Protein AF-A0AA44XUB0-F1 (afdb_monomer)

Foldseek 3Di:
DPVVVVLVVVLVVVQVVCVVVDDDVCLVVLVVLLVVLVVVVVVVVVVVVVCVVPDDDDPDPVVVVVVVVVVVVSVSVSVSSVSNSVCVVVVPDDDDDPPPVPCVVVVVVVVVVVVVVVVVVVVVVVVVVVVVVVVVVVCCQVPPPQLQSVCVVVVAHLDPVSLLVCLLLLVLSNLLSCLVVLSHDAQADAPPPPGQGGSLLNCLLVLPPSNLVSLVSLLPRPPHDLVLQQDWTQDTPCCQVVVLQPPVVVLLVLCVVVVADCVPFGSSQKTFGSLLSNLSSVNQVNNQSSVVSPHDQQHLGMWGFGFDQDVNDTDTDTDRRDGNLRVCVVVVHDHVPSD

Mean predicted aligned error: 18.61 Å

Nearest PDB structures (foldseek):
  5z2n-assembly1_A  TM=6.230E-01  e=2.440E-01  Mus musculus
  1nfi-assembly2_E  TM=3.480E-01  e=2.196E-01  Homo sapiens

pLDDT: mean 71.26, std 17.64, range [31.88, 94.12]

Secondary structure (DSSP, 8-state):
--HHHHHHHHHHHHHHHHGGG--TTHHHHHHHHHHHHHHHHHHHHHHHHHHHHH------HHHHHHHHHHHHHHHHHHHHHHHHHHHHHHTTS-----SSTTSHHHHHHHHHHHHHHHHHHHHHHHHHHHHHHHHHHHHHHHS-SSHHHHHHHTT--SSHHHHHHHHHHT-HHHHHHHHHTT-PPPTT---TTT--S-TTHHHHHTT-TTHHHHHHHHHTSTT--GGGGTS-EEPPHHHHHTT-STTHHHHHHHHHHTT---TT--GGGEEE-HHHHHHHHT-HHHHHHHHHTT--TTSEEEEEEEEEEETTEEEEEEEEEEEHHHHHHHTT---TTT-

Organism: Burkholderia vietnamiensis (NCBI:txid60552)

Sequence (339 aa):
MSPINATVFTSTLILDLLAPLFGRATSRLAAVAGAACILLLLITMIRLERRRTEQQPIRSRLEFYARSRKLWLATTCCMGGFALAFATFSHADAPNPSAIGSAVPAIGQLQQSLAALHAKVDVVAQRTSDIQDDTQAIRRAVDPQDDRGRLTRLGYGLDDESKARAIEACDIDATTLYAHLHETMPLAMPVFGKRGGSTLEAPILAKNEHFAEMLKILSDDPKFDEAALSTAFPLTFTQAQTRSIPAMDGLLAKARRRGLQTVGLLPSMVKASPLIVAIWSGNADAATALLNAGANADAPAIEVIVPVMDHGNPALKNVSISTAREEARRMKWTVPGLE

Structure (mmCIF, N/CA/C/O backbone):
data_AF-A0AA44XUB0-F1
#
_entry.id   AF-A0AA44XUB0-F1
#
loop_
_atom_site.group_PDB
_atom_site.id
_atom_site.type_symbol
_atom_site.label_atom_id
_atom_site.label_alt_id
_atom_site.label_comp_id
_atom_site.label_asym_id
_atom_site.label_entity_id
_atom_site.label_seq_id
_atom_site.pdbx_PDB_ins_code
_atom_site.Cartn_x
_atom_site.Cartn_y
_atom_site.Cartn_z
_atom_site.occupancy
_atom_site.B_iso_or_equiv
_atom_site.auth_seq_id
_atom_site.auth_comp_id
_atom_site.auth_asym_id
_atom_site.auth_atom_id
_atom_site.pdbx_PDB_model_num
ATOM 1 N N . MET A 1 1 ? -35.061 8.198 63.071 1.00 40.66 1 MET A N 1
ATOM 2 C CA . MET A 1 1 ? -35.953 7.356 63.897 1.00 40.66 1 MET A CA 1
ATOM 3 C C . MET A 1 1 ? -35.770 5.911 63.467 1.00 40.66 1 MET A C 1
ATOM 5 O O . MET A 1 1 ? -35.858 5.645 62.276 1.00 40.66 1 MET A O 1
ATOM 9 N N . SER A 1 2 ? -35.417 5.013 64.392 1.00 31.88 2 SER A N 1
ATOM 10 C CA . SER A 1 2 ? -35.205 3.590 64.084 1.00 31.88 2 SER A CA 1
ATOM 11 C C . SER A 1 2 ? -36.474 2.990 63.452 1.00 31.88 2 SER A C 1
ATOM 13 O O . SER A 1 2 ? -37.558 3.222 63.994 1.00 31.88 2 SER A O 1
ATOM 15 N N . PRO A 1 3 ? -36.379 2.220 62.348 1.00 36.25 3 PRO A N 1
ATOM 16 C CA . PRO A 1 3 ? -37.533 1.581 61.705 1.00 36.25 3 PRO A CA 1
ATOM 17 C C . PRO A 1 3 ? -38.320 0.674 62.663 1.00 36.25 3 PRO A C 1
ATOM 19 O O . PRO A 1 3 ? -39.515 0.478 62.473 1.00 36.25 3 PRO A O 1
ATOM 22 N N . ILE A 1 4 ? -37.672 0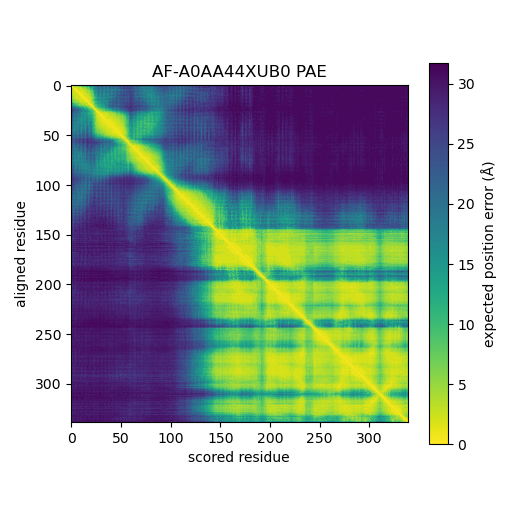.204 63.733 1.00 36.78 4 ILE A N 1
ATOM 23 C CA . ILE A 1 4 ? -38.279 -0.599 64.799 1.00 36.78 4 ILE A CA 1
ATOM 24 C C . ILE A 1 4 ? -39.304 0.228 65.591 1.00 36.78 4 ILE A C 1
ATOM 26 O O . ILE A 1 4 ? -40.415 -0.238 65.843 1.00 36.78 4 ILE A O 1
ATOM 30 N N . ASN A 1 5 ? -38.994 1.490 65.902 1.00 37.41 5 ASN A N 1
ATOM 31 C CA . ASN A 1 5 ? -39.909 2.352 66.658 1.00 37.41 5 ASN A CA 1
ATOM 32 C C . ASN A 1 5 ? -41.134 2.744 65.826 1.00 37.41 5 ASN A C 1
ATOM 34 O O . ASN A 1 5 ? -42.230 2.823 66.367 1.00 37.41 5 ASN A O 1
ATOM 38 N N . ALA A 1 6 ? -40.977 2.920 64.509 1.00 41.53 6 ALA A N 1
ATOM 39 C CA . ALA A 1 6 ? -42.105 3.197 63.620 1.00 41.53 6 ALA A CA 1
ATOM 40 C C . ALA A 1 6 ? -43.069 1.997 63.528 1.00 41.53 6 ALA A C 1
ATOM 42 O O . ALA A 1 6 ? -44.286 2.180 63.516 1.00 41.53 6 ALA A O 1
ATOM 43 N N . THR A 1 7 ? -42.540 0.768 63.515 1.00 41.56 7 THR A N 1
ATOM 44 C CA . THR A 1 7 ? -43.346 -0.465 63.434 1.00 41.56 7 THR A CA 1
ATOM 45 C C . THR A 1 7 ? -44.079 -0.795 64.728 1.00 41.56 7 THR A C 1
ATOM 47 O O . THR A 1 7 ? -45.219 -1.249 64.687 1.00 41.56 7 THR A O 1
ATOM 50 N N . VAL A 1 8 ? -43.467 -0.519 65.882 1.00 42.41 8 VAL A N 1
ATOM 51 C CA . VAL A 1 8 ? -44.130 -0.692 67.182 1.00 42.41 8 VAL A CA 1
ATOM 52 C C . VAL A 1 8 ? -45.284 0.306 67.322 1.00 42.41 8 VAL A C 1
ATOM 54 O O . VAL A 1 8 ? -46.382 -0.092 67.694 1.00 42.41 8 VAL A O 1
ATOM 57 N N . PHE A 1 9 ? -45.080 1.562 66.911 1.00 43.06 9 PHE A N 1
ATOM 58 C CA . PHE A 1 9 ? -46.083 2.622 67.057 1.00 43.06 9 PHE A CA 1
ATOM 59 C C . PHE A 1 9 ? -47.285 2.472 66.106 1.00 43.06 9 PHE A C 1
ATOM 61 O O . PHE A 1 9 ? -48.422 2.768 66.468 1.00 43.06 9 PHE A O 1
ATOM 68 N N . THR A 1 10 ? -47.044 1.983 64.884 1.00 44.34 10 THR A N 1
ATOM 69 C CA . THR A 1 10 ? -48.109 1.671 63.910 1.00 44.34 10 THR A CA 1
ATOM 70 C C . THR A 1 10 ? -48.922 0.449 64.320 1.00 44.34 10 THR A C 1
ATOM 72 O O . THR A 1 10 ? -50.133 0.427 64.114 1.00 44.34 10 THR A O 1
ATOM 75 N N . SER A 1 11 ? -48.283 -0.532 64.961 1.00 42.59 11 SER A N 1
ATOM 76 C CA . SER A 1 11 ? -48.968 -1.716 65.488 1.00 42.59 11 SER A CA 1
ATOM 77 C C . SER A 1 11 ? -49.907 -1.361 66.644 1.00 42.59 11 SER A C 1
ATOM 79 O O . SER A 1 11 ? -51.030 -1.854 66.680 1.00 42.59 11 SER A O 1
ATOM 81 N N . THR A 1 12 ? -49.501 -0.455 67.540 1.00 46.28 12 THR A N 1
ATOM 82 C CA . THR A 1 12 ? -50.363 0.040 68.629 1.00 46.28 12 THR A CA 1
ATOM 83 C C . THR A 1 12 ? -51.526 0.902 68.126 1.00 46.28 12 THR A C 1
ATOM 85 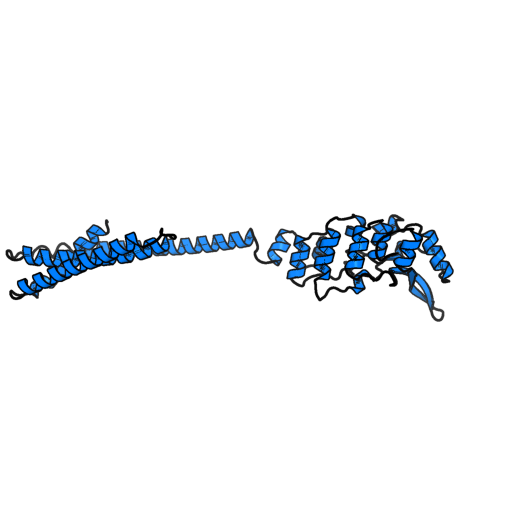O O . THR A 1 12 ? -52.632 0.787 68.639 1.00 46.28 12 THR A O 1
ATOM 88 N N . LEU A 1 13 ? -51.329 1.691 67.064 1.00 45.38 13 LEU A N 1
ATOM 89 C CA . LEU A 1 13 ? -52.382 2.530 66.466 1.00 45.38 13 LEU A CA 1
ATOM 90 C C . LEU A 1 13 ? -53.509 1.723 65.805 1.00 45.38 13 LEU A C 1
ATOM 92 O O . LEU A 1 13 ? -54.677 2.090 65.902 1.00 45.38 13 LEU A O 1
ATOM 96 N N . ILE A 1 14 ? -53.167 0.620 65.134 1.00 44.81 14 ILE A N 1
ATOM 97 C CA . ILE A 1 14 ? -54.152 -0.277 64.503 1.00 44.81 14 ILE A CA 1
ATOM 98 C C . ILE A 1 14 ? -54.979 -1.009 65.570 1.00 44.81 14 ILE A C 1
ATOM 100 O O . ILE A 1 14 ? -56.157 -1.296 65.364 1.00 44.81 14 ILE A O 1
ATOM 104 N N . LEU A 1 15 ? -54.366 -1.272 66.722 1.00 46.69 15 LEU A N 1
ATOM 105 C CA . LEU A 1 15 ? -54.985 -1.932 67.864 1.00 46.69 15 LEU A CA 1
ATOM 106 C C . LEU A 1 15 ? -56.019 -1.069 68.582 1.00 46.69 15 LEU A C 1
ATOM 108 O O . LEU A 1 15 ? -57.126 -1.544 68.831 1.00 46.69 15 LEU A O 1
ATOM 112 N N . ASP A 1 16 ? -55.700 0.201 68.826 1.00 45.06 16 ASP A N 1
ATOM 113 C CA . ASP A 1 16 ? -56.630 1.138 69.465 1.00 45.06 16 ASP A CA 1
ATOM 114 C C . ASP A 1 16 ? -57.835 1.468 68.570 1.00 45.06 16 ASP A C 1
ATOM 116 O O . ASP A 1 16 ? -58.940 1.688 69.067 1.00 45.06 16 ASP A O 1
ATOM 120 N N . LEU A 1 17 ? -57.664 1.438 67.242 1.00 44.41 17 LEU A N 1
ATOM 121 C CA . LEU A 1 17 ? -58.750 1.702 66.291 1.00 44.41 17 LEU A CA 1
ATOM 122 C C . LEU A 1 17 ? -59.771 0.551 66.205 1.00 44.41 17 LEU A C 1
ATOM 124 O O . LEU A 1 17 ? -60.928 0.770 65.848 1.00 44.41 17 LEU A O 1
ATOM 128 N N . LEU A 1 18 ? -59.345 -0.679 66.510 1.00 43.38 18 LEU A N 1
ATOM 129 C CA . LEU A 1 18 ? -60.165 -1.890 66.392 1.00 43.38 18 LEU A CA 1
ATOM 130 C C . LEU A 1 18 ? -60.794 -2.332 67.723 1.00 43.38 18 LEU A C 1
ATOM 132 O O . LEU A 1 18 ? -61.718 -3.146 67.713 1.00 43.38 18 LEU A O 1
ATOM 136 N N . ALA A 1 19 ? -60.362 -1.767 68.854 1.00 47.41 19 ALA A N 1
ATOM 137 C CA . ALA A 1 19 ? -60.826 -2.119 70.196 1.00 47.41 19 ALA A CA 1
ATOM 138 C C . ALA A 1 19 ? -62.361 -2.064 70.426 1.00 47.41 19 ALA A C 1
ATOM 140 O O . ALA A 1 19 ? -62.872 -2.954 71.111 1.00 47.41 19 ALA A O 1
ATOM 141 N N . PRO A 1 20 ? -63.148 -1.121 69.857 1.00 44.91 20 PRO A N 1
ATOM 142 C CA . PRO A 1 20 ? -64.588 -1.067 70.125 1.00 44.91 20 PRO A CA 1
ATOM 143 C C . PRO A 1 20 ? -65.434 -2.080 69.329 1.00 44.91 20 PRO A C 1
ATOM 145 O O . PRO A 1 20 ? -66.617 -2.238 69.623 1.00 44.91 20 PRO A O 1
ATOM 148 N N . LEU A 1 21 ? -64.865 -2.784 68.341 1.00 46.19 21 LEU A N 1
ATOM 149 C CA . LEU A 1 21 ? -65.610 -3.706 67.465 1.00 46.19 21 LEU A CA 1
ATOM 150 C C . LEU A 1 21 ? -65.712 -5.147 67.999 1.00 46.19 21 LEU A C 1
ATOM 152 O O . LEU A 1 21 ? -66.463 -5.950 67.446 1.00 46.19 21 LEU A O 1
ATOM 156 N N . PHE A 1 22 ? -64.998 -5.500 69.072 1.00 48.84 22 PHE A N 1
ATOM 157 C CA . PHE A 1 22 ? -64.785 -6.901 69.451 1.00 48.84 22 PHE A CA 1
ATOM 158 C C . PHE A 1 22 ? -65.277 -7.231 70.869 1.00 48.84 22 PHE A C 1
ATOM 160 O O . PHE A 1 22 ? -64.520 -7.249 71.835 1.00 48.84 22 PHE A O 1
ATOM 167 N N . GLY A 1 23 ? -66.572 -7.546 70.984 1.00 45.81 23 GLY A N 1
ATOM 168 C CA . GLY A 1 23 ? -67.195 -8.070 72.207 1.00 45.81 23 GLY A CA 1
ATOM 169 C C . GLY A 1 23 ? -66.787 -9.512 72.572 1.00 45.81 23 GLY A C 1
ATOM 170 O O . GLY A 1 23 ? -66.224 -10.246 71.764 1.00 45.81 23 GLY A O 1
ATOM 171 N N . ARG A 1 24 ? -67.139 -9.920 73.806 1.00 48.34 24 ARG A N 1
ATOM 172 C CA . ARG A 1 24 ? -66.674 -11.079 74.621 1.00 48.34 24 ARG A CA 1
ATOM 173 C C . ARG A 1 24 ? -66.590 -12.489 73.987 1.00 48.34 24 ARG A C 1
ATOM 175 O O . ARG A 1 24 ? -66.117 -13.402 74.657 1.00 48.34 24 ARG A O 1
ATOM 182 N N . ALA A 1 25 ? -66.987 -12.710 72.735 1.00 47.38 25 ALA A N 1
ATOM 183 C CA . ALA A 1 25 ? -66.833 -14.006 72.052 1.00 47.38 25 ALA A CA 1
ATOM 184 C C . ALA A 1 25 ? -65.430 -14.222 71.431 1.00 47.38 25 ALA A C 1
ATOM 186 O O . ALA A 1 25 ? -65.134 -15.285 70.885 1.00 47.38 25 ALA A O 1
ATOM 187 N N . THR A 1 26 ? -64.549 -13.224 71.515 1.00 47.47 26 THR A N 1
ATOM 188 C CA . THR A 1 26 ? -63.307 -13.117 70.733 1.00 47.47 26 THR A CA 1
ATOM 189 C C . THR A 1 26 ? -62.064 -13.722 71.380 1.00 47.47 26 THR A C 1
ATOM 191 O O . THR A 1 26 ? -61.104 -13.990 70.664 1.00 47.47 26 THR A O 1
ATOM 194 N N . SER A 1 27 ? -62.061 -14.031 72.681 1.00 48.31 27 SER A N 1
ATOM 195 C CA . SER A 1 27 ? -60.857 -14.547 73.363 1.00 48.31 27 SER A CA 1
ATOM 196 C C . SER A 1 27 ? -60.390 -15.902 72.820 1.00 48.31 27 SER A C 1
ATOM 198 O O . SER A 1 27 ? -59.193 -16.151 72.690 1.00 48.31 27 SER A O 1
ATOM 200 N N . ARG A 1 28 ? -61.329 -16.768 72.416 1.00 46.47 28 ARG A N 1
ATOM 201 C CA . ARG A 1 28 ? -61.014 -18.085 71.840 1.00 46.47 28 ARG A CA 1
ATOM 202 C C . ARG A 1 28 ? -60.560 -17.993 70.382 1.00 46.47 28 ARG A C 1
ATOM 204 O O . ARG A 1 28 ? -59.640 -18.704 69.995 1.00 46.47 28 ARG A O 1
ATOM 211 N N . LEU A 1 29 ? -61.147 -17.095 69.587 1.00 49.19 29 LEU A N 1
ATOM 212 C CA . LEU A 1 29 ? -60.742 -16.877 68.192 1.00 49.19 29 LEU A CA 1
ATOM 213 C C . LEU A 1 29 ? -59.395 -16.147 68.090 1.00 49.19 29 LEU A C 1
ATOM 215 O O . LEU A 1 29 ? -58.574 -16.511 67.252 1.00 49.19 29 LEU A O 1
ATOM 219 N N . ALA A 1 30 ? -59.128 -15.187 68.980 1.00 52.72 30 ALA A N 1
ATOM 220 C CA . ALA A 1 30 ? -57.846 -14.490 69.063 1.00 52.72 30 ALA A CA 1
ATOM 221 C C . ALA A 1 30 ? -56.705 -15.433 69.483 1.00 52.72 30 ALA A C 1
ATOM 223 O O . ALA A 1 30 ? -55.622 -15.373 68.906 1.00 52.72 30 ALA A O 1
ATOM 224 N N . ALA A 1 31 ? -56.956 -16.364 70.412 1.00 49.97 31 ALA A N 1
ATOM 225 C CA . ALA A 1 31 ? -55.976 -17.382 70.796 1.00 49.97 31 ALA A CA 1
ATOM 226 C C . ALA A 1 31 ? -55.648 -18.346 69.640 1.00 49.97 31 ALA A C 1
ATOM 228 O O . ALA A 1 31 ? -54.481 -18.667 6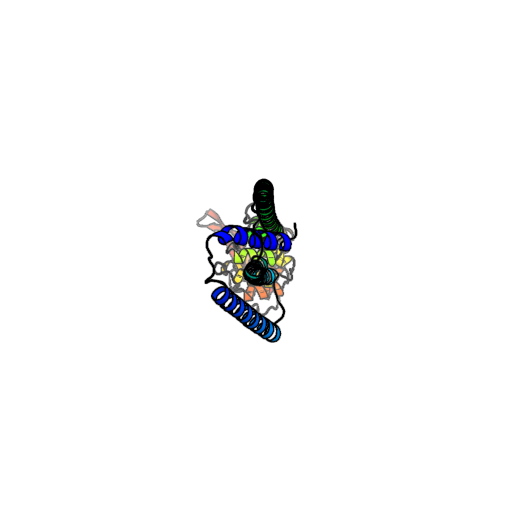9.414 1.00 49.97 31 ALA A O 1
ATOM 229 N N . VAL A 1 32 ? -56.656 -18.762 68.865 1.00 54.03 32 VAL A N 1
ATOM 230 C CA . VAL A 1 32 ? -56.464 -19.620 67.682 1.00 54.03 32 VAL A CA 1
ATOM 231 C C . VAL A 1 32 ? -55.728 -18.872 66.562 1.00 54.03 32 VAL A C 1
ATOM 233 O O . VAL A 1 32 ? -54.819 -19.432 65.950 1.00 54.03 32 VAL A O 1
ATOM 236 N N . ALA A 1 33 ? -56.047 -17.594 66.332 1.00 54.41 33 ALA A N 1
ATOM 237 C CA . ALA A 1 33 ? -55.341 -16.752 65.365 1.00 54.41 33 ALA A CA 1
ATOM 238 C C . ALA A 1 33 ? -53.881 -16.484 65.781 1.00 54.41 33 ALA A C 1
ATOM 240 O O . ALA A 1 33 ? -52.975 -16.570 64.952 1.00 54.41 33 ALA A O 1
ATOM 241 N N . GLY A 1 34 ? -53.633 -16.245 67.073 1.00 52.09 34 GLY A N 1
ATOM 242 C CA . GLY A 1 34 ? -52.289 -16.105 67.636 1.00 52.09 34 GLY A CA 1
ATOM 243 C C . GLY A 1 34 ? -51.461 -17.384 67.487 1.00 52.09 34 GLY A C 1
ATOM 244 O O . GLY A 1 34 ? -50.322 -17.329 67.021 1.00 52.09 34 GLY A O 1
ATOM 245 N N . ALA A 1 35 ? -52.048 -18.548 67.779 1.00 54.41 35 ALA A N 1
ATOM 246 C CA . ALA A 1 35 ? -51.401 -19.844 67.579 1.00 54.41 35 ALA A CA 1
ATOM 247 C C . ALA A 1 35 ? -51.079 -20.113 66.096 1.00 54.41 35 ALA A C 1
ATOM 249 O O . ALA A 1 35 ? -49.986 -20.585 65.780 1.00 54.41 35 ALA A O 1
ATOM 250 N N . ALA A 1 36 ? -51.978 -19.750 65.174 1.00 57.31 36 ALA A N 1
ATOM 251 C CA . ALA A 1 36 ? -51.738 -19.859 63.735 1.00 57.31 36 ALA A CA 1
ATOM 252 C C . ALA A 1 36 ? -50.604 -18.931 63.256 1.00 57.31 36 ALA A C 1
ATOM 254 O O . ALA A 1 36 ? -49.772 -19.343 62.445 1.00 57.31 36 ALA A O 1
ATOM 255 N N . CYS A 1 37 ? -50.513 -17.710 63.794 1.00 57.56 37 CYS A N 1
ATOM 256 C CA . CYS A 1 37 ? -49.406 -16.787 63.525 1.00 57.56 37 CYS A CA 1
ATOM 257 C C . CYS A 1 37 ? -48.058 -17.321 64.034 1.00 57.56 37 CYS A C 1
ATOM 259 O O . CYS A 1 37 ? -47.061 -17.226 63.319 1.00 57.56 37 CYS A O 1
ATOM 261 N N . ILE A 1 38 ? -48.021 -17.930 65.225 1.00 56.56 38 ILE A N 1
ATOM 262 C CA . ILE A 1 38 ? -46.811 -18.570 65.770 1.00 56.56 38 ILE A CA 1
ATOM 263 C C . ILE A 1 38 ? -46.391 -19.762 64.899 1.00 56.56 38 ILE A C 1
ATOM 265 O O . ILE A 1 38 ? -45.210 -19.919 64.587 1.00 56.56 38 ILE A O 1
ATOM 269 N N . LEU A 1 39 ? -47.350 -20.570 64.440 1.00 63.38 39 LEU A N 1
ATOM 270 C CA . LEU A 1 39 ? -47.080 -21.693 63.545 1.00 63.38 39 LEU A CA 1
ATOM 271 C C . LEU A 1 39 ? -46.517 -21.218 62.193 1.00 63.38 39 LEU A C 1
ATOM 273 O O . LEU A 1 39 ? -45.552 -21.788 61.686 1.00 63.38 39 LEU A O 1
ATOM 277 N N . LEU A 1 40 ? -47.068 -20.139 61.629 1.00 64.88 40 LEU A N 1
ATOM 278 C CA . LEU A 1 40 ? -46.562 -19.515 60.402 1.00 64.88 40 LEU A CA 1
ATOM 279 C C . LEU A 1 40 ? -45.155 -18.930 60.587 1.00 64.88 40 LEU A C 1
ATOM 281 O O . LEU A 1 40 ? -44.314 -19.072 59.695 1.00 64.88 40 LEU A O 1
ATOM 285 N N . LEU A 1 41 ? -44.865 -18.329 61.743 1.00 61.72 41 LEU A N 1
ATOM 286 C CA . LEU A 1 41 ? -43.528 -17.851 62.105 1.00 61.72 41 LEU A CA 1
ATOM 287 C C . LEU A 1 41 ? -42.516 -18.997 62.176 1.00 61.72 41 LEU A C 1
ATOM 289 O O . LEU A 1 41 ? -41.444 -18.909 61.582 1.00 61.72 41 LEU A O 1
ATOM 293 N N . LEU A 1 42 ? -42.875 -20.104 62.825 1.00 61.44 42 LEU A N 1
ATOM 294 C CA . LEU A 1 42 ? -42.015 -21.284 62.911 1.00 61.44 42 LEU A CA 1
ATOM 295 C C . LEU A 1 42 ? -41.776 -21.902 61.527 1.00 61.44 42 LEU A C 1
ATOM 297 O O . LEU A 1 42 ? -40.636 -22.177 61.164 1.00 61.44 42 LEU A O 1
ATOM 301 N N . ILE A 1 43 ? -42.818 -22.045 60.701 1.00 70.81 43 ILE A N 1
ATOM 302 C CA . ILE A 1 43 ? -42.694 -22.589 59.338 1.00 70.81 43 ILE A CA 1
ATOM 303 C C . ILE A 1 43 ? -41.834 -21.683 58.448 1.00 70.81 43 ILE A C 1
ATOM 305 O O . ILE A 1 43 ? -41.016 -22.176 57.665 1.00 70.81 43 ILE A O 1
ATOM 309 N N . THR A 1 44 ? -42.009 -20.363 58.536 1.00 64.19 44 THR A N 1
ATOM 310 C CA . THR A 1 44 ? -41.217 -19.409 57.746 1.00 64.19 44 THR A CA 1
ATOM 311 C C . THR A 1 44 ? -39.766 -19.380 58.205 1.00 64.19 44 THR A C 1
ATOM 313 O O . THR A 1 44 ? -38.888 -19.418 57.347 1.00 64.19 44 THR A O 1
ATOM 316 N N . MET A 1 45 ? -39.504 -19.421 59.514 1.00 59.28 45 MET A N 1
ATOM 317 C CA . MET A 1 45 ? -38.155 -19.488 60.078 1.00 59.28 45 MET A CA 1
ATOM 318 C C . MET A 1 45 ? -37.437 -20.788 59.687 1.00 59.28 45 MET A C 1
ATOM 320 O O . MET A 1 45 ? -36.325 -20.719 59.169 1.00 59.28 45 MET A O 1
ATOM 324 N N . ILE A 1 46 ? -38.098 -21.949 59.789 1.00 63.09 46 ILE A N 1
ATOM 325 C CA . ILE A 1 46 ? -37.549 -23.251 59.364 1.00 63.09 46 ILE A CA 1
ATOM 326 C C . ILE A 1 46 ? -37.245 -23.256 57.857 1.00 63.09 46 ILE A C 1
ATOM 328 O O . ILE A 1 46 ? -36.187 -23.716 57.429 1.00 63.09 46 ILE A O 1
ATOM 332 N N . ARG A 1 47 ? -38.135 -22.704 57.016 1.00 63.16 47 ARG A N 1
ATOM 333 C CA . ARG A 1 47 ? -37.884 -22.579 55.565 1.00 63.16 47 ARG A CA 1
ATOM 334 C C . ARG A 1 47 ? -36.727 -21.632 55.252 1.00 63.16 47 ARG A C 1
ATOM 336 O O . ARG A 1 47 ? -36.012 -21.850 54.273 1.00 63.16 47 ARG A O 1
ATOM 343 N N . LEU A 1 48 ? -36.559 -20.578 56.045 1.00 58.19 48 LEU A N 1
ATOM 344 C CA . LEU A 1 48 ? -35.484 -19.606 55.879 1.00 58.19 48 LEU A CA 1
ATOM 345 C C . LEU A 1 48 ? -34.132 -20.200 56.285 1.00 58.19 48 LEU A C 1
ATOM 347 O O . LEU A 1 48 ? -33.139 -19.969 55.599 1.00 58.19 48 LEU A O 1
ATOM 351 N N . GLU A 1 49 ? -34.114 -20.997 57.352 1.00 54.47 49 GLU A N 1
ATOM 352 C CA . GLU A 1 49 ? -32.928 -21.675 57.868 1.00 54.47 49 GLU A CA 1
ATOM 353 C C . GLU A 1 49 ? -32.462 -22.798 56.933 1.00 54.47 49 GLU A C 1
ATOM 355 O O . GLU A 1 49 ? -31.279 -22.862 56.598 1.00 54.47 49 GLU A O 1
ATOM 360 N N . ARG A 1 50 ? -33.401 -23.578 56.378 1.00 57.69 50 ARG A N 1
ATOM 361 C CA . ARG A 1 50 ? -33.127 -24.602 55.352 1.00 57.69 50 ARG A CA 1
ATOM 362 C C . ARG A 1 50 ? -32.564 -23.995 54.059 1.00 57.69 50 ARG A C 1
ATOM 364 O O . ARG A 1 50 ? -31.608 -24.500 53.485 1.00 57.69 50 ARG A O 1
ATOM 371 N N . ARG A 1 51 ? -33.069 -22.822 53.650 1.00 55.28 51 ARG A N 1
ATOM 372 C CA . ARG A 1 51 ? -32.504 -22.045 52.524 1.00 55.28 51 ARG A CA 1
ATOM 373 C C . ARG A 1 51 ? -31.149 -21.403 52.830 1.00 55.28 51 ARG A C 1
ATOM 375 O O . ARG A 1 51 ? -30.456 -21.009 51.895 1.00 55.28 51 ARG A O 1
ATOM 382 N N . ARG A 1 52 ? -30.791 -21.235 54.106 1.00 52.00 52 ARG A N 1
ATOM 383 C CA . ARG A 1 52 ? -29.488 -20.708 54.539 1.00 52.00 52 ARG A CA 1
ATOM 384 C C . ARG A 1 52 ? -28.408 -21.790 54.483 1.00 52.00 52 ARG A C 1
ATOM 386 O O . ARG A 1 52 ? -27.261 -21.462 54.219 1.00 52.00 52 ARG A O 1
ATOM 393 N N . THR A 1 53 ? -28.787 -23.051 54.693 1.00 51.94 53 THR A N 1
ATOM 394 C CA . THR A 1 53 ? -27.902 -24.221 54.578 1.00 51.94 53 THR A CA 1
ATOM 395 C C . THR A 1 53 ? -27.693 -24.673 53.128 1.00 51.94 53 THR A C 1
ATOM 397 O O . THR A 1 53 ? -26.646 -25.230 52.823 1.00 51.94 53 THR A O 1
ATOM 400 N N . GLU A 1 54 ? -28.636 -24.389 52.221 1.00 53.72 54 GLU A N 1
ATOM 401 C CA . GLU A 1 54 ? -28.596 -24.874 50.829 1.00 53.72 54 GLU A CA 1
ATOM 402 C C . GLU A 1 54 ? -28.069 -23.873 49.772 1.00 53.72 54 GLU A C 1
ATOM 404 O O . GLU A 1 54 ? -27.910 -24.271 48.619 1.00 53.72 54 GLU A O 1
ATOM 409 N N . GLN A 1 55 ? -27.799 -22.590 50.074 1.00 49.56 55 GLN A N 1
ATOM 410 C CA . GLN A 1 55 ? -27.502 -21.596 49.018 1.00 49.56 55 GLN A CA 1
ATOM 411 C C . GLN A 1 55 ? -26.203 -20.786 49.181 1.00 49.56 55 GLN A C 1
ATOM 413 O O . GLN A 1 55 ? -25.912 -20.209 50.225 1.00 49.56 55 GLN A O 1
ATOM 418 N N . GLN A 1 56 ? -25.488 -20.741 48.050 1.00 55.47 56 GLN A N 1
ATOM 419 C CA . GLN A 1 56 ? -24.202 -20.120 47.712 1.00 55.47 56 GLN A CA 1
ATOM 420 C C . GLN A 1 56 ? -24.018 -18.646 48.143 1.00 55.47 56 GLN A C 1
ATOM 422 O O . GLN A 1 56 ? -25.001 -17.928 48.350 1.00 55.47 56 GLN A O 1
ATOM 427 N N . PRO A 1 57 ? -22.757 -18.163 48.234 1.00 51.78 57 PRO A N 1
ATOM 428 C CA . PRO A 1 57 ? -22.435 -16.786 48.611 1.00 51.78 57 PRO A CA 1
ATOM 429 C C . PRO A 1 57 ? -23.120 -15.752 47.706 1.00 51.78 57 PRO A C 1
ATOM 431 O O . PRO A 1 57 ? -23.120 -15.859 46.481 1.00 51.78 57 PRO A O 1
ATOM 434 N N . ILE A 1 58 ? -23.696 -14.729 48.339 1.00 54.84 58 ILE A N 1
ATOM 435 C CA . ILE A 1 58 ? -24.435 -13.633 47.699 1.00 54.84 58 ILE A CA 1
ATOM 436 C C . ILE A 1 58 ? -23.464 -12.826 46.824 1.00 54.84 58 ILE A C 1
ATOM 438 O O . ILE A 1 58 ? -22.546 -12.196 47.347 1.00 54.84 58 ILE A O 1
ATOM 442 N N . ARG A 1 59 ? -23.656 -12.841 45.497 1.00 52.31 59 ARG A N 1
ATOM 443 C CA . ARG A 1 59 ? -22.736 -12.212 44.528 1.00 52.31 59 ARG A CA 1
ATOM 444 C C . ARG A 1 59 ? -23.012 -10.729 44.254 1.00 52.31 59 ARG A C 1
ATOM 446 O O . ARG A 1 59 ? -22.124 -10.059 43.735 1.00 52.31 59 ARG A O 1
ATOM 453 N N . SER A 1 60 ? -24.184 -10.182 44.603 1.00 57.59 60 SER A N 1
ATOM 454 C CA . SER A 1 60 ? -24.520 -8.782 44.290 1.00 57.59 60 SER A CA 1
ATOM 455 C C . SER A 1 60 ? -25.239 -8.026 45.420 1.00 57.59 60 SER A C 1
ATOM 457 O O . SER A 1 60 ? -26.051 -8.576 46.166 1.00 57.59 60 SER A O 1
ATOM 459 N N . ARG A 1 61 ? -24.959 -6.716 45.536 1.00 49.53 61 ARG A N 1
ATOM 460 C CA . ARG A 1 61 ? -25.584 -5.821 46.534 1.00 49.53 61 ARG A CA 1
ATOM 461 C C . ARG A 1 61 ? -27.095 -5.651 46.308 1.00 49.53 61 ARG A C 1
ATOM 463 O O . ARG A 1 61 ? -27.840 -5.538 47.275 1.00 49.53 61 ARG A O 1
ATOM 470 N N . LEU A 1 62 ? -27.563 -5.678 45.059 1.00 55.00 62 LEU A N 1
ATOM 471 C CA . LEU A 1 62 ? -28.988 -5.537 44.718 1.00 55.00 62 LEU A CA 1
ATOM 472 C C . LEU A 1 62 ? -29.826 -6.733 45.197 1.00 55.00 62 LEU A C 1
ATOM 474 O O . LEU A 1 62 ? -30.907 -6.547 45.757 1.00 55.00 62 LEU A O 1
ATOM 478 N N . GLU A 1 63 ? -29.305 -7.955 45.071 1.00 56.72 63 GLU A N 1
ATOM 479 C CA . GLU A 1 63 ? -29.971 -9.159 45.588 1.00 56.72 63 GLU A CA 1
ATOM 480 C C . GLU A 1 63 ? -30.029 -9.175 47.117 1.00 56.72 63 GLU A C 1
ATOM 482 O O . GLU A 1 63 ? -31.026 -9.618 47.697 1.00 56.72 63 GLU A O 1
ATOM 487 N N . PHE A 1 64 ? -29.003 -8.632 47.782 1.00 57.47 64 PHE A N 1
ATOM 488 C CA . PHE A 1 64 ? -29.011 -8.441 49.230 1.00 57.47 64 PHE A CA 1
ATOM 489 C C . PHE A 1 64 ? -30.159 -7.519 49.667 1.00 57.47 64 PHE A C 1
ATOM 491 O O . PHE A 1 64 ? -30.923 -7.888 50.564 1.00 57.47 64 PHE A O 1
ATOM 498 N N . TYR A 1 65 ? -30.343 -6.370 49.005 1.00 56.41 65 TYR A N 1
ATOM 499 C CA . TYR A 1 65 ? -31.429 -5.426 49.306 1.00 56.41 65 TYR A CA 1
ATOM 500 C C . TYR A 1 65 ? -32.824 -6.001 49.012 1.00 56.41 65 TYR A C 1
ATOM 502 O O . TYR A 1 65 ? -33.745 -5.851 49.817 1.00 56.41 65 TYR A O 1
ATOM 510 N N . ALA A 1 66 ? -32.995 -6.727 47.905 1.00 59.53 66 ALA A N 1
ATOM 511 C CA . ALA A 1 66 ? -34.274 -7.359 47.574 1.00 59.53 66 ALA A CA 1
ATOM 512 C C . ALA A 1 66 ? -34.666 -8.459 48.581 1.00 59.53 66 ALA A C 1
ATOM 514 O O . ALA A 1 66 ? -35.836 -8.583 48.962 1.00 59.53 66 ALA A O 1
ATOM 515 N N . ARG A 1 67 ? -33.689 -9.249 49.049 1.00 57.84 67 ARG A N 1
ATOM 516 C CA . ARG A 1 67 ? -33.904 -10.329 50.025 1.00 57.84 67 ARG A CA 1
ATOM 517 C C . ARG A 1 67 ? -34.175 -9.786 51.428 1.00 57.84 67 ARG A C 1
ATOM 519 O O . ARG A 1 67 ? -35.070 -10.288 52.107 1.00 57.84 67 ARG A O 1
ATOM 526 N N . SER A 1 68 ? -33.471 -8.731 51.834 1.00 52.41 68 SER A N 1
ATOM 527 C CA . SER A 1 68 ? -33.694 -8.062 53.122 1.00 52.41 68 SER A CA 1
ATOM 528 C C . SER A 1 68 ? -35.031 -7.316 53.173 1.00 52.41 68 SER A C 1
ATOM 530 O O . SER A 1 68 ? -35.694 -7.368 54.204 1.00 52.41 68 SER A O 1
ATOM 532 N N . ARG A 1 69 ? -35.520 -6.752 52.057 1.00 59.69 69 ARG A N 1
ATOM 533 C CA . ARG A 1 69 ? -36.873 -6.163 51.975 1.00 59.69 69 ARG A CA 1
ATOM 534 C C . ARG A 1 69 ? -37.986 -7.188 52.226 1.00 59.69 69 ARG A C 1
ATOM 536 O O . ARG A 1 69 ? -38.929 -6.894 52.957 1.00 59.69 69 ARG A O 1
ATOM 543 N N . LYS A 1 70 ? -37.877 -8.394 51.651 1.00 54.66 70 LYS A N 1
ATOM 544 C CA . LYS A 1 70 ? -38.854 -9.481 51.873 1.00 54.66 70 LYS A CA 1
ATOM 545 C C . LYS A 1 70 ? -38.847 -9.974 53.322 1.00 54.66 70 LYS A C 1
ATOM 547 O O . LYS A 1 70 ? -39.910 -10.212 53.882 1.00 54.66 70 LYS A O 1
ATOM 552 N N . LEU A 1 71 ? -37.662 -10.087 53.927 1.00 56.00 71 LEU A N 1
ATOM 553 C CA . LEU A 1 71 ? 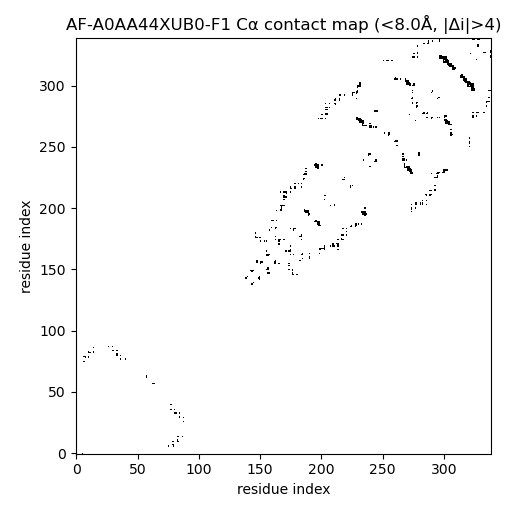-37.512 -10.433 55.343 1.00 56.00 71 LEU A CA 1
ATOM 554 C C . LEU A 1 71 ? -38.109 -9.357 56.249 1.00 56.00 71 LEU A C 1
ATOM 556 O O . LEU A 1 71 ? -38.866 -9.675 57.154 1.00 56.00 71 LEU A O 1
ATOM 560 N N . TRP A 1 72 ? -37.820 -8.089 55.965 1.00 57.94 72 TRP A N 1
ATOM 561 C CA . TRP A 1 72 ? -38.316 -6.966 56.749 1.00 57.94 72 TRP A CA 1
ATOM 562 C C . TRP A 1 72 ? -39.848 -6.889 56.739 1.00 57.94 72 TRP A C 1
ATOM 564 O O . TRP A 1 72 ? -40.446 -6.751 57.800 1.00 57.94 72 TRP A O 1
ATOM 574 N N . LEU A 1 73 ? -40.482 -7.075 55.575 1.00 59.62 73 LEU A N 1
ATOM 575 C CA . LEU A 1 73 ? -41.946 -7.134 55.446 1.00 59.62 73 LEU A CA 1
ATOM 576 C C . LEU A 1 73 ? -42.570 -8.311 56.214 1.00 59.62 73 LEU A C 1
ATOM 578 O O . LEU A 1 73 ? -43.623 -8.162 56.826 1.00 59.62 73 LEU A O 1
ATOM 582 N N . ALA A 1 74 ? -41.925 -9.480 56.209 1.00 54.28 74 ALA A N 1
ATOM 583 C CA . ALA A 1 74 ? -42.413 -10.628 56.968 1.00 54.28 74 ALA A CA 1
ATOM 584 C C . ALA A 1 74 ? -42.339 -10.371 58.483 1.00 54.28 74 ALA A C 1
ATOM 586 O O . ALA A 1 74 ? -43.303 -10.631 59.202 1.00 54.28 74 ALA A O 1
ATOM 587 N N . THR A 1 75 ? -41.229 -9.804 58.964 1.00 52.12 75 THR A N 1
ATOM 588 C CA . THR A 1 75 ? -41.041 -9.487 60.385 1.00 52.12 75 THR A CA 1
ATOM 589 C C . THR A 1 75 ? -42.031 -8.429 60.871 1.00 52.12 75 THR A C 1
ATOM 591 O O . THR A 1 75 ? -42.563 -8.555 61.973 1.00 52.12 75 THR A O 1
ATOM 594 N N . THR A 1 76 ? -42.333 -7.411 60.059 1.00 55.56 76 THR A N 1
ATOM 595 C CA . THR A 1 76 ? -43.292 -6.360 60.432 1.00 55.56 76 THR A CA 1
ATOM 596 C C . THR A 1 76 ? -44.728 -6.867 60.487 1.00 55.56 76 THR A C 1
ATOM 598 O O . THR A 1 76 ? -45.423 -6.573 61.459 1.00 55.56 76 THR A O 1
ATOM 601 N N . CYS A 1 77 ? -45.160 -7.702 59.537 1.00 54.03 77 CYS A N 1
ATOM 602 C CA . CYS A 1 77 ? -46.472 -8.355 59.614 1.00 54.03 77 CYS A CA 1
ATOM 603 C C . CYS A 1 77 ? -46.604 -9.253 60.855 1.00 54.03 77 CYS A C 1
ATOM 605 O O . CYS A 1 77 ? -47.657 -9.285 61.491 1.00 54.03 77 CYS A O 1
ATOM 607 N N . CYS A 1 78 ? -45.531 -9.950 61.237 1.00 53.38 78 CYS A N 1
ATOM 608 C CA . CYS A 1 78 ? -45.553 -10.851 62.386 1.00 53.38 78 CYS A CA 1
ATOM 609 C C . CYS A 1 78 ? -45.541 -10.113 63.733 1.00 53.38 78 CYS A C 1
ATOM 611 O O . CYS A 1 78 ? -46.281 -10.500 64.636 1.00 53.38 78 CYS A O 1
ATOM 613 N N . MET A 1 79 ? -44.762 -9.032 63.872 1.00 53.66 79 MET A N 1
ATOM 614 C CA . MET A 1 79 ? -44.814 -8.191 65.076 1.00 53.66 79 MET A CA 1
ATOM 615 C C . MET A 1 79 ? -46.173 -7.503 65.239 1.00 53.66 79 MET A C 1
ATOM 617 O O . MET A 1 79 ? -46.659 -7.408 66.363 1.00 53.66 79 MET A O 1
ATOM 621 N N . GLY A 1 80 ? -46.809 -7.088 64.137 1.00 53.03 80 GLY A N 1
ATOM 622 C CA . GLY A 1 80 ? -48.165 -6.537 64.162 1.00 53.03 80 GLY A CA 1
ATOM 623 C C . GLY A 1 80 ? -49.191 -7.531 64.715 1.00 53.03 80 GLY A C 1
ATOM 624 O O . GLY A 1 80 ? -49.989 -7.172 65.576 1.00 53.03 80 GLY A O 1
ATOM 625 N N . GLY A 1 81 ? -49.119 -8.805 64.305 1.00 53.81 81 GLY A N 1
ATOM 626 C CA . GLY A 1 81 ? -49.970 -9.870 64.854 1.00 53.81 81 GLY A CA 1
ATOM 627 C C . GLY A 1 81 ? -49.692 -10.182 66.331 1.00 53.81 81 GLY A C 1
ATOM 628 O O . GLY A 1 81 ? -50.620 -10.445 67.094 1.00 53.81 81 GLY A O 1
ATOM 629 N N . PHE A 1 82 ? -48.428 -10.097 66.756 1.00 51.03 82 PHE A N 1
ATOM 630 C CA . PHE A 1 82 ? -48.025 -10.326 68.147 1.00 51.03 82 PHE A CA 1
ATOM 631 C C . PHE A 1 82 ? -48.513 -9.216 69.082 1.00 51.03 82 PHE A C 1
ATOM 633 O O . PHE A 1 82 ? -49.055 -9.500 70.149 1.00 51.03 82 PHE A O 1
ATOM 640 N N . ALA A 1 83 ? -48.379 -7.956 68.655 1.00 51.25 83 ALA A N 1
ATOM 641 C CA . ALA A 1 83 ? -48.957 -6.817 69.357 1.00 51.25 83 ALA A CA 1
ATOM 642 C C . ALA A 1 83 ? -50.477 -6.984 69.488 1.00 51.25 83 ALA A C 1
ATOM 644 O O . ALA A 1 83 ? -51.030 -6.708 70.554 1.00 51.25 83 ALA A O 1
ATOM 645 N N . LEU A 1 84 ? -51.133 -7.508 68.440 1.00 49.84 84 LEU A N 1
ATOM 646 C CA . LEU A 1 84 ? -52.582 -7.696 68.424 1.00 49.84 84 LEU A CA 1
ATOM 647 C C . LEU A 1 84 ? -53.050 -8.688 69.498 1.00 49.84 84 LEU A C 1
ATOM 649 O O . LEU A 1 84 ? -53.979 -8.413 70.254 1.00 49.84 84 LEU A O 1
ATOM 653 N N . ALA A 1 85 ? -52.346 -9.816 69.609 1.00 48.19 85 ALA A N 1
ATOM 654 C CA . ALA A 1 85 ? -52.598 -10.823 70.633 1.00 48.19 85 ALA A CA 1
ATOM 655 C C . ALA A 1 85 ? -52.307 -10.297 72.051 1.00 48.19 85 ALA A C 1
ATOM 657 O O . ALA A 1 85 ? -53.075 -10.559 72.978 1.00 48.19 85 ALA A O 1
ATOM 658 N N . PHE A 1 86 ? -51.239 -9.512 72.224 1.00 45.12 86 PHE A N 1
ATOM 659 C CA . PHE A 1 86 ? -50.848 -8.988 73.534 1.00 45.12 86 PHE A CA 1
ATOM 660 C C . PHE A 1 86 ? -51.833 -7.939 74.065 1.00 45.12 86 PHE A C 1
ATOM 662 O O . PHE A 1 86 ? -52.193 -7.980 75.239 1.00 45.12 86 PHE A O 1
ATOM 669 N N . ALA A 1 87 ? -52.336 -7.051 73.202 1.00 49.00 87 ALA A N 1
ATOM 670 C CA . ALA A 1 87 ? -53.350 -6.072 73.588 1.00 49.00 87 ALA A CA 1
ATOM 671 C C . ALA A 1 87 ? -54.689 -6.731 73.961 1.00 49.00 87 ALA A C 1
ATOM 673 O O . ALA A 1 87 ? -55.343 -6.290 74.902 1.00 49.00 87 ALA A O 1
ATOM 674 N N . THR A 1 88 ? -55.063 -7.842 73.308 1.00 49.38 88 THR A N 1
ATOM 675 C CA . THR A 1 88 ? -56.273 -8.599 73.690 1.00 49.38 88 THR A CA 1
ATOM 676 C C . THR A 1 88 ? -56.151 -9.302 75.046 1.00 49.38 88 THR A C 1
ATOM 678 O O . THR A 1 88 ? -57.165 -9.536 75.698 1.00 49.38 88 THR A O 1
ATOM 681 N N . PHE A 1 89 ? -54.928 -9.608 75.494 1.00 41.34 89 PHE A N 1
ATOM 682 C CA . PHE A 1 89 ? -54.664 -10.186 76.816 1.00 41.34 89 PHE A CA 1
ATOM 683 C C . PHE A 1 89 ? -54.558 -9.121 77.913 1.00 41.34 89 PHE A C 1
ATOM 685 O O . PHE A 1 89 ? -54.974 -9.366 79.042 1.00 41.34 89 PHE A O 1
ATOM 692 N N . SER A 1 90 ? -54.020 -7.940 77.595 1.00 42.19 90 SER A N 1
ATOM 693 C CA . SER A 1 90 ? -53.815 -6.863 78.571 1.00 42.19 90 SER A CA 1
ATOM 694 C C . SER A 1 90 ? -55.044 -5.979 78.803 1.00 42.19 90 SER A C 1
ATOM 696 O O . SER A 1 90 ? -55.113 -5.322 79.835 1.00 42.19 90 SER A O 1
ATOM 698 N N . HIS A 1 91 ? -56.027 -5.979 77.894 1.00 42.53 91 HIS A N 1
ATOM 699 C CA . HIS A 1 91 ? -57.257 -5.174 78.005 1.00 42.53 91 HIS A CA 1
ATOM 700 C C . HIS A 1 91 ? -58.459 -5.948 78.570 1.00 42.53 91 HIS A C 1
ATOM 702 O O . HIS A 1 91 ? -59.599 -5.495 78.459 1.00 42.53 91 HIS A O 1
ATOM 708 N N . ALA A 1 92 ? -58.229 -7.105 79.200 1.00 39.72 92 ALA A N 1
ATOM 709 C CA . ALA A 1 92 ? -59.282 -7.794 79.942 1.00 39.72 92 ALA A CA 1
ATOM 710 C C . ALA A 1 92 ? -59.758 -6.991 81.171 1.00 39.72 92 ALA A C 1
ATOM 712 O O . ALA A 1 92 ? -60.905 -7.163 81.564 1.00 39.72 92 ALA A O 1
ATOM 713 N N . ASP A 1 93 ? -58.944 -6.065 81.701 1.00 36.72 93 ASP A N 1
ATOM 714 C CA . ASP A 1 93 ? -59.291 -5.235 82.860 1.00 36.72 93 ASP A CA 1
ATOM 715 C C . ASP A 1 93 ? -58.667 -3.824 82.774 1.00 36.72 93 ASP A C 1
ATOM 717 O O . ASP A 1 93 ? -57.570 -3.607 83.277 1.00 36.72 93 ASP A O 1
ATOM 721 N N . ALA A 1 94 ? -59.345 -2.863 82.124 1.00 33.53 94 ALA A N 1
ATOM 722 C CA . ALA A 1 94 ? -59.465 -1.448 82.553 1.00 33.53 94 ALA A CA 1
ATOM 723 C C . ALA A 1 94 ? -59.963 -0.521 81.415 1.00 33.53 94 ALA A C 1
ATOM 725 O O . ALA A 1 94 ? -59.422 -0.566 80.310 1.00 33.53 94 ALA A O 1
ATOM 726 N N . PRO A 1 95 ? -60.923 0.393 81.671 1.00 41.97 95 PRO A N 1
ATOM 727 C CA . PRO A 1 95 ? -61.307 1.443 80.731 1.00 41.97 95 PRO A CA 1
ATOM 728 C C . PRO A 1 95 ? -60.580 2.764 81.049 1.00 41.97 95 PRO A C 1
ATOM 730 O O . PRO A 1 95 ? -60.685 3.259 82.167 1.00 41.97 95 PRO A O 1
ATOM 733 N N . ASN A 1 96 ? -59.893 3.388 80.081 1.00 36.12 96 ASN A N 1
ATOM 734 C CA . ASN A 1 96 ? -59.575 4.826 80.154 1.00 36.12 96 ASN A CA 1
ATOM 735 C C . ASN A 1 96 ? -59.385 5.468 78.754 1.00 36.12 96 ASN A C 1
ATOM 737 O O . ASN A 1 96 ? -58.520 5.020 78.005 1.00 36.12 96 ASN A O 1
ATOM 741 N N . PRO A 1 97 ? -60.144 6.526 78.384 1.00 41.75 97 PRO A N 1
ATOM 742 C CA . PRO A 1 97 ? -60.208 7.050 77.008 1.00 41.75 97 PRO A CA 1
ATOM 743 C C . PRO A 1 97 ? -59.289 8.252 76.677 1.00 41.75 97 PRO A C 1
ATOM 745 O O . PRO A 1 97 ? -59.489 8.911 75.660 1.00 41.75 97 PRO A O 1
ATOM 748 N N . SER A 1 98 ? -58.286 8.595 77.490 1.00 40.50 98 SER A N 1
ATOM 749 C CA . SER A 1 98 ? -57.543 9.868 77.350 1.00 40.50 98 SER A CA 1
ATOM 750 C C . SER A 1 98 ? -56.236 9.826 76.533 1.00 40.50 98 SER A C 1
ATOM 752 O O . SER A 1 98 ? -55.633 10.875 76.315 1.00 40.50 98 SER A O 1
ATOM 754 N N . ALA A 1 99 ? -55.797 8.670 76.025 1.00 44.09 99 ALA A N 1
ATOM 755 C CA . ALA A 1 99 ? -54.517 8.547 75.304 1.00 44.09 99 ALA A CA 1
ATOM 756 C C . ALA A 1 99 ? -54.565 8.953 73.810 1.00 44.09 99 ALA A C 1
ATOM 758 O O . ALA A 1 99 ? -53.525 9.139 73.184 1.00 44.09 99 ALA A O 1
ATOM 759 N N . ILE A 1 100 ? -55.759 9.130 73.234 1.00 41.69 100 ILE A N 1
ATOM 760 C CA . ILE A 1 100 ? -55.948 9.298 71.778 1.00 41.69 100 ILE A CA 1
ATOM 761 C C . ILE A 1 100 ? -55.691 10.749 71.311 1.00 41.69 100 ILE A C 1
ATOM 763 O O . ILE A 1 100 ? -55.279 10.981 70.174 1.00 41.69 100 ILE A O 1
ATOM 767 N N . GLY A 1 101 ? -55.862 11.749 72.184 1.00 34.19 101 GLY A N 1
ATOM 768 C CA . GLY A 1 101 ? -55.773 13.172 71.815 1.00 34.19 101 GLY A CA 1
ATOM 769 C C . GLY A 1 101 ? -54.356 13.717 71.576 1.00 34.19 101 GLY A C 1
ATOM 770 O O . GLY A 1 101 ? -54.197 14.719 70.883 1.00 34.19 101 GLY A O 1
ATOM 771 N N . SER A 1 102 ? -53.314 13.071 72.108 1.00 42.75 102 SER A N 1
ATOM 772 C CA . SER A 1 102 ? -51.926 13.563 72.041 1.00 42.75 102 SER A CA 1
ATOM 773 C C . SER A 1 102 ? -51.110 12.999 70.869 1.00 42.75 102 SER A C 1
ATOM 775 O O . SER A 1 102 ? -50.038 13.521 70.563 1.00 42.75 102 SER A O 1
ATOM 777 N N . ALA A 1 103 ? -51.610 11.969 70.176 1.00 43.34 103 ALA A N 1
ATOM 778 C CA . ALA A 1 103 ? -50.898 11.300 69.083 1.00 43.34 103 ALA A CA 1
ATOM 779 C C . ALA A 1 103 ? -51.076 11.983 67.709 1.00 43.34 103 ALA A C 1
ATOM 781 O O . ALA A 1 103 ? -50.239 11.821 66.821 1.00 43.34 103 ALA A O 1
ATOM 782 N N . VAL A 1 104 ? -52.134 12.781 67.525 1.00 40.66 104 VAL A N 1
ATOM 783 C CA . VAL A 1 104 ? -52.506 13.385 66.229 1.00 40.66 104 VAL A CA 1
ATOM 784 C C . VAL A 1 104 ? -51.471 14.398 65.690 1.00 40.66 104 VAL A C 1
ATOM 786 O O . VAL A 1 104 ? -51.124 14.308 64.510 1.00 40.66 104 VAL A O 1
ATOM 789 N N . PRO A 1 105 ? -50.889 15.313 66.496 1.00 43.41 105 PRO A N 1
ATOM 790 C CA . PRO A 1 105 ? -49.888 16.269 66.000 1.00 43.41 105 PRO A CA 1
ATOM 791 C C . PRO A 1 105 ? -48.559 15.604 65.601 1.00 43.41 105 PRO A C 1
ATOM 793 O O . PRO A 1 105 ? -47.884 16.052 64.673 1.00 43.41 105 PRO A O 1
ATOM 796 N N . ALA A 1 106 ? -48.194 14.505 66.270 1.00 53.25 106 ALA A N 1
ATOM 797 C CA . ALA A 1 106 ? -46.965 13.759 65.999 1.00 53.25 106 ALA A CA 1
ATOM 798 C C . ALA A 1 106 ? -47.016 13.017 64.649 1.00 53.25 106 ALA A C 1
ATOM 800 O O . ALA A 1 106 ? -45.998 12.900 63.965 1.00 53.25 106 ALA A O 1
ATOM 801 N N . ILE A 1 107 ? -48.207 12.571 64.229 1.00 46.72 107 ILE A N 1
ATOM 802 C CA . ILE A 1 107 ? -48.436 11.901 62.938 1.00 46.72 107 ILE A CA 1
ATOM 803 C C . ILE A 1 107 ? -48.230 12.875 61.767 1.00 46.72 107 ILE A C 1
ATOM 805 O O . ILE A 1 107 ? -47.578 12.518 60.783 1.00 46.72 107 ILE A O 1
ATOM 809 N N . GLY A 1 108 ? -48.705 14.120 61.891 1.00 46.97 108 GLY A N 1
ATOM 810 C CA . GLY A 1 108 ? -48.531 15.150 60.859 1.00 46.97 108 GLY A CA 1
ATOM 811 C C . GLY A 1 108 ? -47.062 15.527 60.627 1.00 46.97 108 GLY A C 1
ATOM 812 O O . GLY A 1 108 ? -46.611 15.608 59.483 1.00 46.97 108 GLY A O 1
ATOM 813 N N . GLN A 1 109 ? -46.279 15.669 61.703 1.00 55.34 109 GLN A N 1
ATOM 814 C CA . GLN A 1 109 ? -44.837 15.928 61.588 1.00 55.34 109 GLN A CA 1
ATOM 815 C C . GLN A 1 109 ? -44.069 14.735 61.003 1.00 55.34 109 GLN A C 1
ATOM 817 O O . GLN A 1 109 ? -43.137 14.918 60.216 1.00 55.34 109 GLN A O 1
ATOM 822 N N . LEU A 1 110 ? -44.480 13.504 61.324 1.00 50.56 110 LEU A N 1
ATOM 823 C CA . LEU A 1 110 ? -43.891 12.299 60.742 1.00 50.56 110 LEU A CA 1
ATOM 824 C C . LEU A 1 110 ? -44.168 12.192 59.240 1.00 50.56 110 LEU A C 1
ATOM 826 O O . LEU A 1 110 ? -43.228 11.934 58.489 1.00 50.56 110 LEU A O 1
ATOM 830 N N . GLN A 1 111 ? -45.394 12.462 58.782 1.00 57.25 111 GLN A N 1
ATOM 831 C CA . GLN A 1 111 ? -45.715 12.495 57.349 1.00 57.25 111 GLN A CA 1
ATOM 832 C C . GLN A 1 111 ? -44.874 13.526 56.590 1.00 57.25 111 GLN A C 1
ATOM 834 O O . GLN A 1 111 ? -44.317 13.202 55.541 1.00 57.25 111 GLN A O 1
ATOM 839 N N . GLN A 1 112 ? -44.710 14.733 57.138 1.00 64.12 112 GLN A N 1
ATOM 840 C CA . GLN A 1 112 ? -43.858 15.758 56.529 1.00 64.12 112 GLN A CA 1
ATOM 841 C C . GLN A 1 112 ? -42.387 15.332 56.479 1.00 64.12 112 GLN A C 1
ATOM 843 O O . GLN A 1 112 ? -41.728 15.510 55.455 1.00 64.12 112 GLN A O 1
ATOM 848 N N . SER A 1 113 ? -41.874 14.708 57.545 1.00 65.88 113 SER A N 1
ATOM 849 C CA . SER A 1 113 ? -40.494 14.210 57.573 1.00 65.88 113 SER A CA 1
ATOM 850 C C . SER A 1 113 ? -40.251 13.087 56.557 1.00 65.88 113 SER A C 1
ATOM 852 O O . SER A 1 113 ? -39.180 13.013 55.955 1.00 65.88 113 SER A O 1
ATOM 854 N N . LEU A 1 114 ? -41.258 12.240 56.326 1.00 61.19 114 LEU A N 1
ATOM 855 C CA . LEU A 1 114 ? -41.175 11.099 55.421 1.00 61.19 114 LEU A CA 1
ATOM 856 C C . LEU A 1 114 ? -41.293 11.545 53.959 1.00 61.19 114 LEU A C 1
ATOM 858 O O . LEU A 1 114 ? -40.535 11.064 53.121 1.00 61.19 114 LEU A O 1
ATOM 862 N N . ALA A 1 115 ? -42.143 12.536 53.673 1.00 63.12 115 ALA A N 1
ATOM 863 C CA . ALA A 1 115 ? -42.199 13.208 52.376 1.00 63.12 115 ALA A CA 1
ATOM 864 C C . ALA A 1 115 ? -40.886 13.947 52.056 1.00 63.12 115 ALA A C 1
ATOM 866 O O . ALA A 1 115 ? -40.350 13.814 50.958 1.00 63.12 115 ALA A O 1
ATOM 867 N N . ALA A 1 116 ? -40.311 14.655 53.036 1.00 70.38 116 ALA A N 1
ATOM 868 C CA . ALA A 1 116 ? -39.018 15.322 52.883 1.00 70.38 116 ALA A CA 1
ATOM 869 C C . ALA A 1 116 ? -37.865 14.327 52.665 1.00 70.38 116 ALA A C 1
ATOM 871 O O . ALA A 1 116 ? -36.927 14.615 51.920 1.00 70.38 116 ALA A O 1
ATOM 872 N N . LEU A 1 117 ? -37.920 13.150 53.296 1.00 66.06 117 LEU A N 1
ATOM 873 C CA . LEU A 1 117 ? -36.948 12.084 53.068 1.00 66.06 117 LEU A CA 1
ATOM 874 C C . LEU A 1 117 ? -37.103 11.474 51.671 1.00 66.06 117 LEU A C 1
ATOM 876 O O . LEU A 1 117 ? -36.094 11.252 51.011 1.00 66.06 117 LEU A O 1
ATOM 880 N N . HIS A 1 118 ? -38.336 11.247 51.210 1.00 65.25 118 HIS A N 1
ATOM 881 C CA . HIS A 1 118 ? -38.607 10.723 49.870 1.00 65.25 118 HIS A CA 1
ATOM 882 C C . HIS A 1 118 ? -38.055 11.657 48.789 1.00 65.25 118 HIS A C 1
ATOM 884 O O . HIS A 1 118 ? -37.255 11.231 47.966 1.00 65.25 118 HIS A O 1
ATOM 890 N N . ALA A 1 119 ? -38.337 12.959 48.901 1.00 72.00 119 ALA A N 1
ATOM 891 C CA . ALA A 1 119 ? -37.805 13.964 47.984 1.00 72.00 119 ALA A CA 1
ATOM 892 C C . ALA A 1 119 ? -36.264 13.996 47.968 1.00 72.00 119 ALA A C 1
ATOM 894 O O . ALA A 1 119 ? -35.649 14.142 46.915 1.00 72.00 119 ALA A O 1
ATOM 895 N N . LYS A 1 120 ? -35.608 13.821 49.124 1.00 76.31 120 LYS A N 1
ATOM 896 C CA . LYS A 1 120 ? -34.139 13.732 49.185 1.00 76.31 120 LYS A CA 1
ATOM 897 C C . LYS A 1 120 ? -33.601 12.450 48.549 1.00 76.31 120 LYS A C 1
ATOM 899 O O . LYS A 1 120 ? -32.533 12.494 47.946 1.00 76.31 120 LYS A O 1
ATOM 904 N N . VAL A 1 121 ? -34.309 11.330 48.681 1.00 73.81 121 VAL A N 1
ATOM 905 C CA . VAL A 1 121 ? -33.937 10.060 48.042 1.00 73.81 121 VAL A CA 1
ATOM 906 C C . VAL A 1 121 ? -34.078 10.158 46.524 1.00 73.81 121 VAL A C 1
ATOM 908 O O . VAL A 1 121 ? -33.167 9.723 45.825 1.00 73.81 121 VAL A O 1
ATOM 911 N N . ASP A 1 122 ? -35.130 10.805 46.022 1.00 75.38 122 ASP A N 1
ATOM 912 C CA . ASP A 1 122 ? -35.321 11.032 44.585 1.00 75.38 122 ASP A CA 1
ATOM 913 C C . ASP A 1 122 ? -34.219 11.925 44.004 1.00 75.38 122 ASP A C 1
ATOM 915 O O . ASP A 1 122 ? -33.638 11.604 42.971 1.00 75.38 122 ASP A O 1
ATOM 919 N N . VAL A 1 123 ? -33.836 12.995 44.710 1.00 81.31 123 VAL A N 1
ATOM 920 C CA . VAL A 1 123 ? -32.710 13.856 44.302 1.00 81.31 123 VAL A CA 1
ATOM 921 C C . VAL A 1 123 ? -31.386 13.086 44.281 1.00 81.31 123 VAL A C 1
ATOM 923 O O . VAL A 1 123 ? -30.560 13.299 43.394 1.00 81.31 123 VAL A O 1
ATOM 926 N N . VAL A 1 124 ? -31.160 12.187 45.242 1.00 76.25 124 VAL A N 1
ATOM 927 C CA . VAL A 1 124 ? -29.959 11.337 45.259 1.00 76.25 124 VAL A CA 1
ATOM 928 C C . VAL A 1 124 ? -29.989 10.321 44.116 1.00 76.25 124 VAL A C 1
ATOM 930 O O . VAL A 1 124 ? -28.959 10.115 43.475 1.00 76.25 124 VAL A O 1
ATOM 933 N N . ALA A 1 125 ? -31.142 9.719 43.821 1.00 74.25 125 ALA A N 1
ATOM 934 C CA . ALA A 1 125 ? -31.304 8.806 42.693 1.00 74.25 125 ALA A CA 1
ATOM 935 C C . ALA A 1 125 ? -31.042 9.517 41.357 1.00 74.25 125 ALA A C 1
ATOM 937 O O . ALA A 1 125 ? -30.268 9.010 40.547 1.00 74.25 125 ALA A O 1
ATOM 938 N N . GLN A 1 126 ? -31.589 10.724 41.184 1.00 80.38 126 GLN A N 1
ATOM 939 C CA . GLN A 1 126 ? -31.370 11.548 39.998 1.00 80.38 126 GLN A CA 1
ATOM 940 C C . GLN A 1 126 ? -29.888 11.892 39.823 1.00 80.38 126 GLN A C 1
ATOM 942 O O . GLN A 1 126 ? -29.306 11.570 38.795 1.00 80.38 126 GLN A O 1
ATOM 947 N N . ARG A 1 127 ? -29.229 12.417 40.867 1.00 81.81 127 ARG A N 1
ATOM 948 C CA . ARG A 1 127 ? -27.786 12.715 40.821 1.00 81.81 127 ARG A CA 1
ATOM 949 C C . ARG A 1 127 ? -26.930 11.488 40.526 1.00 81.81 127 ARG A C 1
ATOM 951 O O . ARG A 1 127 ? -25.879 11.610 39.911 1.00 81.81 127 ARG A O 1
ATOM 958 N N . THR A 1 128 ? -27.344 10.313 40.995 1.00 79.88 128 THR A N 1
ATOM 959 C CA . THR A 1 128 ? -26.624 9.066 40.706 1.00 79.88 128 THR A CA 1
ATOM 960 C C . THR A 1 128 ? -26.749 8.696 39.229 1.00 79.88 128 THR A C 1
ATOM 962 O O . THR A 1 128 ? -25.758 8.269 38.645 1.00 79.88 128 THR A O 1
ATOM 965 N N . SER A 1 129 ? -27.923 8.908 38.623 1.00 82.19 129 SER A N 1
ATOM 966 C CA . SER A 1 129 ? -28.124 8.753 37.177 1.00 82.19 129 SER A CA 1
ATOM 967 C C . SER A 1 129 ? -27.252 9.728 36.392 1.00 82.19 129 SER A C 1
ATOM 969 O O . SER A 1 129 ? -26.495 9.295 35.531 1.00 82.19 129 SER A O 1
ATOM 971 N N . ASP A 1 130 ? -27.280 11.013 36.755 1.00 80.56 130 ASP A N 1
ATOM 972 C CA . ASP A 1 130 ? -26.516 12.057 36.065 1.00 80.56 130 ASP A CA 1
ATOM 973 C C . ASP A 1 130 ? -25.002 11.756 36.103 1.00 80.56 130 ASP A C 1
ATOM 975 O O . ASP A 1 130 ? -24.322 11.798 35.082 1.00 80.56 130 ASP A O 1
ATOM 979 N N . ILE A 1 131 ? -24.471 11.333 37.261 1.00 78.38 131 ILE A N 1
ATOM 980 C CA . ILE A 1 131 ? -23.064 10.911 37.400 1.00 78.38 131 ILE A CA 1
ATOM 981 C C . ILE A 1 131 ? -22.753 9.698 36.517 1.00 78.38 131 ILE A C 1
ATOM 983 O O . ILE A 1 131 ? -21.647 9.575 35.983 1.00 78.38 131 ILE A O 1
ATOM 987 N N . GLN A 1 132 ? -23.691 8.763 36.390 1.00 80.69 132 GLN A N 1
ATOM 988 C CA . GLN A 1 132 ? -23.505 7.559 35.591 1.00 80.69 132 GLN A CA 1
ATOM 989 C C . GLN A 1 132 ? -23.466 7.890 34.093 1.00 80.69 132 GLN A C 1
ATOM 991 O O . GLN A 1 132 ? -22.620 7.341 33.379 1.00 80.69 132 GLN A O 1
ATOM 996 N N . ASP A 1 133 ? -24.300 8.828 33.650 1.00 80.25 133 ASP A N 1
ATOM 997 C CA . ASP A 1 133 ? -24.317 9.344 32.282 1.00 80.25 133 ASP A CA 1
ATOM 998 C C . ASP A 1 133 ? -23.045 10.143 31.969 1.00 80.25 133 ASP A C 1
ATOM 1000 O O . ASP A 1 133 ? -22.386 9.872 30.962 1.00 80.25 133 ASP A O 1
ATOM 1004 N N . ASP A 1 134 ? -22.610 11.026 32.873 1.00 80.56 134 ASP A N 1
ATOM 1005 C CA . ASP A 1 134 ? -21.346 11.764 32.747 1.00 80.56 134 ASP A CA 1
ATOM 1006 C C . ASP A 1 134 ? -20.146 10.811 32.684 1.00 80.56 134 ASP A C 1
ATOM 1008 O O . ASP A 1 134 ? -19.246 10.965 31.858 1.00 80.56 134 ASP A O 1
ATOM 1012 N N . THR A 1 135 ? -20.146 9.762 33.510 1.00 74.31 135 THR A N 1
ATOM 1013 C CA . THR A 1 135 ? -19.090 8.740 33.490 1.00 74.31 135 THR A CA 1
ATOM 1014 C C . THR A 1 135 ? -19.074 7.984 32.161 1.00 74.31 135 THR A C 1
ATOM 1016 O O . THR A 1 135 ? -18.000 7.659 31.649 1.00 74.31 135 THR A O 1
ATOM 1019 N N . GLN A 1 136 ? -20.240 7.708 31.567 1.00 71.25 136 GLN A N 1
ATOM 1020 C CA . GLN A 1 136 ? -20.316 7.111 30.233 1.00 71.25 136 GLN A CA 1
ATOM 1021 C C . GLN A 1 136 ? -19.851 8.076 29.141 1.00 71.25 136 GLN A C 1
ATOM 1023 O O . GLN A 1 136 ? -19.138 7.646 28.235 1.00 71.25 136 GLN A O 1
ATOM 1028 N N . ALA A 1 137 ? -20.202 9.359 29.223 1.00 70.56 137 ALA A N 1
ATOM 1029 C CA . ALA A 1 137 ? -19.757 10.379 28.279 1.00 70.56 137 ALA A CA 1
ATOM 1030 C C . ALA A 1 137 ? -18.231 10.551 28.320 1.00 70.56 137 ALA A C 1
ATOM 1032 O O . ALA A 1 137 ? -17.575 10.508 27.279 1.00 70.56 137 ALA A O 1
ATOM 1033 N N . ILE A 1 138 ? -17.649 10.626 29.521 1.00 73.31 138 ILE A N 1
ATOM 1034 C CA . ILE A 1 138 ? -16.196 10.655 29.722 1.00 73.31 138 ILE A CA 1
ATOM 1035 C C . ILE A 1 138 ? -15.562 9.376 29.175 1.00 73.31 138 ILE A C 1
ATOM 1037 O O . ILE A 1 138 ? -14.567 9.446 28.461 1.00 73.31 138 ILE A O 1
ATOM 1041 N N . ARG A 1 139 ? -16.145 8.201 29.443 1.00 70.25 139 ARG A N 1
ATOM 1042 C CA . ARG A 1 139 ? -15.623 6.934 28.912 1.00 70.25 139 ARG A CA 1
ATOM 1043 C C . ARG A 1 139 ? -15.636 6.909 27.382 1.00 70.25 139 ARG A C 1
ATOM 1045 O O . ARG A 1 139 ? -14.655 6.464 26.805 1.00 70.25 139 ARG A O 1
ATOM 1052 N N . ARG A 1 140 ? -16.684 7.424 26.731 1.00 63.34 140 ARG A N 1
ATOM 1053 C CA . ARG A 1 140 ? -16.750 7.547 25.262 1.00 63.34 140 ARG A CA 1
ATOM 1054 C C . ARG A 1 140 ? -15.718 8.532 24.706 1.00 63.34 140 ARG A C 1
ATOM 1056 O O . ARG A 1 140 ? -15.201 8.298 23.624 1.00 63.34 140 ARG A O 1
ATOM 1063 N N . ALA A 1 141 ? -15.407 9.603 25.434 1.00 63.47 141 ALA A N 1
ATOM 1064 C CA . ALA A 1 141 ? -14.388 10.571 25.030 1.00 63.47 141 ALA A CA 1
ATOM 1065 C C . ALA A 1 141 ? -12.950 10.053 25.235 1.00 63.47 141 ALA A C 1
ATOM 1067 O O . ALA A 1 141 ? -12.058 10.378 24.458 1.00 63.47 141 ALA A O 1
ATOM 1068 N N . VAL A 1 142 ? -12.720 9.253 26.281 1.00 65.38 142 VAL A N 1
ATOM 1069 C CA . VAL A 1 142 ? -11.395 8.712 26.635 1.00 65.38 142 VAL A CA 1
ATOM 1070 C C . VAL A 1 142 ? -11.077 7.423 25.876 1.00 65.38 142 VAL A C 1
ATOM 1072 O O . VAL A 1 142 ? -9.917 7.182 25.549 1.00 65.38 142 VAL A O 1
ATOM 1075 N N . ASP A 1 143 ? -12.083 6.598 25.590 1.00 66.88 143 ASP A N 1
ATOM 1076 C CA . ASP A 1 143 ? -11.958 5.364 24.818 1.00 66.88 143 ASP A CA 1
ATOM 1077 C C . ASP A 1 143 ? -13.132 5.230 23.834 1.00 66.88 143 ASP A C 1
ATOM 1079 O O . ASP A 1 143 ? -14.145 4.583 24.144 1.00 66.88 143 ASP A O 1
ATOM 1083 N N . PRO A 1 144 ? -13.035 5.894 22.667 1.00 68.19 144 PRO A N 1
ATOM 1084 C CA . PRO A 1 144 ? -14.063 5.803 21.647 1.00 68.19 144 PRO A CA 1
ATOM 1085 C C . PRO A 1 144 ? -14.286 4.339 21.257 1.00 68.19 144 PRO A C 1
ATOM 1087 O O . PRO A 1 144 ? -13.360 3.595 20.928 1.00 68.19 144 PRO A O 1
ATOM 1090 N N . GLN A 1 145 ? -15.544 3.913 21.356 1.00 71.94 145 GLN A N 1
ATOM 1091 C CA . GLN A 1 145 ? -15.981 2.578 20.941 1.00 71.94 145 GLN A CA 1
ATOM 1092 C C . GLN A 1 145 ? -16.237 2.523 19.431 1.00 71.94 145 GLN A C 1
ATOM 1094 O O . GLN A 1 145 ? -16.334 1.437 18.873 1.00 71.94 145 GLN A O 1
ATOM 1099 N N . ASP A 1 146 ? -16.372 3.683 18.787 1.00 83.44 146 ASP A N 1
ATOM 1100 C CA . ASP A 1 146 ? -16.550 3.817 17.353 1.00 83.44 146 ASP A CA 1
ATOM 1101 C C . ASP A 1 146 ? -15.198 3.950 16.643 1.00 83.44 146 ASP A C 1
ATOM 1103 O O . ASP A 1 146 ? -14.285 4.638 17.106 1.00 83.44 146 ASP A O 1
ATOM 1107 N N . ASP A 1 147 ? -15.073 3.328 15.473 1.00 83.81 147 ASP A N 1
ATOM 1108 C CA . ASP A 1 147 ? -13.807 3.330 14.734 1.00 83.81 147 ASP A CA 1
ATOM 1109 C C . ASP A 1 147 ? -13.395 4.735 14.277 1.00 83.81 147 ASP A C 1
ATOM 1111 O O . ASP A 1 147 ? -12.209 5.045 14.202 1.00 83.81 147 ASP A O 1
ATOM 1115 N N . ARG A 1 148 ? -14.365 5.631 14.046 1.00 85.00 148 ARG A N 1
ATOM 1116 C CA . ARG A 1 148 ? -14.110 7.039 13.695 1.00 85.00 148 ARG A CA 1
ATOM 1117 C C . ARG A 1 148 ? -13.503 7.824 14.857 1.00 85.00 148 ARG A C 1
ATOM 1119 O O . ARG A 1 148 ? -12.534 8.559 14.658 1.00 85.00 148 ARG A O 1
ATOM 1126 N N . GLY A 1 149 ? -14.035 7.665 16.066 1.00 84.19 149 GLY A N 1
ATOM 1127 C CA . GLY A 1 149 ? -13.437 8.234 17.269 1.00 84.19 149 GLY A CA 1
ATOM 1128 C C . GLY A 1 149 ? -12.036 7.674 17.529 1.00 84.19 149 GLY A C 1
ATOM 1129 O O . GLY A 1 149 ? -11.133 8.432 17.886 1.00 84.19 149 GLY A O 1
ATOM 1130 N N . ARG A 1 150 ? -11.814 6.376 17.273 1.00 86.69 150 ARG A N 1
ATOM 1131 C CA . ARG A 1 150 ? -10.483 5.748 17.379 1.00 86.69 150 ARG A CA 1
ATOM 1132 C C . ARG A 1 150 ? -9.484 6.313 16.371 1.00 86.69 150 ARG A C 1
ATOM 1134 O O . ARG A 1 150 ? -8.392 6.697 16.779 1.00 86.69 150 ARG A O 1
ATOM 1141 N N . LEU A 1 151 ? -9.872 6.464 15.104 1.00 88.88 151 LEU A N 1
ATOM 1142 C CA . LEU A 1 151 ? -9.054 7.130 14.080 1.00 88.88 151 LEU A CA 1
ATOM 1143 C C . LEU A 1 151 ? -8.703 8.566 14.481 1.00 88.88 151 LEU A C 1
ATOM 1145 O O . LEU A 1 151 ? -7.543 8.967 14.408 1.00 88.88 151 LEU A O 1
ATOM 1149 N N . THR A 1 152 ? -9.681 9.314 14.996 1.00 87.25 152 THR A N 1
ATOM 1150 C CA . THR A 1 152 ? -9.467 10.694 15.455 1.00 87.25 152 THR A CA 1
ATOM 1151 C C . THR A 1 152 ? -8.457 10.750 16.606 1.00 87.25 152 THR A C 1
ATOM 1153 O O . THR A 1 152 ? -7.599 11.631 16.634 1.00 87.25 152 THR A O 1
ATOM 1156 N N . ARG A 1 153 ? -8.502 9.783 17.535 1.00 86.19 153 ARG A N 1
ATOM 1157 C CA . ARG A 1 153 ? -7.527 9.655 18.632 1.00 86.19 153 ARG A CA 1
ATOM 1158 C C . ARG A 1 153 ? -6.117 9.337 18.130 1.00 86.19 153 ARG A C 1
ATOM 1160 O O . ARG A 1 153 ? -5.154 9.828 18.712 1.00 86.19 153 ARG A O 1
ATOM 1167 N N . LEU A 1 154 ? -6.004 8.553 17.059 1.00 86.81 154 LEU A N 1
ATOM 1168 C CA . LEU A 1 154 ? -4.742 8.281 16.361 1.00 86.81 154 LEU A CA 1
ATOM 1169 C C . LEU A 1 154 ? -4.263 9.473 15.505 1.00 86.81 154 LEU A C 1
ATOM 1171 O O . LEU A 1 154 ? -3.157 9.447 14.977 1.00 86.81 154 LEU A O 1
ATOM 1175 N N . GLY A 1 155 ? -5.058 10.545 15.396 1.00 88.38 155 GLY A N 1
ATOM 1176 C CA . GLY A 1 155 ? -4.709 11.749 14.641 1.00 88.38 155 GLY A CA 1
ATOM 1177 C C . GLY A 1 155 ? -5.051 11.678 13.151 1.00 88.38 155 GLY A C 1
ATOM 1178 O O . GLY A 1 155 ? -4.508 12.459 12.365 1.00 88.38 155 GLY A O 1
ATOM 1179 N N . TYR A 1 156 ? -5.944 10.768 12.759 1.00 89.44 156 TYR A N 1
ATOM 1180 C CA . TYR A 1 156 ? -6.370 10.579 11.378 1.00 89.44 156 TYR A CA 1
ATOM 1181 C C . TYR A 1 156 ? -7.834 10.984 11.155 1.00 89.44 156 TYR A C 1
ATOM 1183 O O . TYR A 1 156 ? -8.710 10.690 11.970 1.00 89.44 156 TYR A O 1
ATOM 1191 N N . GLY A 1 157 ? -8.097 11.656 10.032 1.00 87.44 157 GLY A N 1
ATOM 1192 C CA . GLY A 1 157 ? -9.439 11.968 9.537 1.00 87.44 157 GLY A CA 1
ATOM 1193 C C . GLY A 1 157 ? -9.936 10.971 8.485 1.00 87.44 157 GLY A C 1
ATOM 1194 O O . GLY A 1 157 ? -9.248 10.028 8.127 1.00 87.44 157 GLY A O 1
ATOM 1195 N N . LEU A 1 158 ? -11.143 11.186 7.956 1.00 86.50 158 LEU A N 1
ATOM 1196 C CA . LEU A 1 158 ? -11.695 10.382 6.847 1.00 86.50 158 LEU A CA 1
ATOM 1197 C C . LEU A 1 158 ? -11.297 10.913 5.459 1.00 86.50 158 LEU A C 1
ATOM 1199 O O . LEU A 1 158 ? -11.791 10.428 4.444 1.00 86.50 158 LEU A O 1
ATOM 1203 N N . ASP A 1 159 ? -10.438 11.926 5.411 1.00 86.19 159 ASP A N 1
ATOM 1204 C CA . ASP A 1 159 ? -9.904 12.495 4.181 1.00 86.19 159 ASP A CA 1
ATOM 1205 C C . ASP A 1 159 ? -8.813 11.606 3.558 1.00 86.19 159 ASP A C 1
ATOM 1207 O O . ASP A 1 159 ? -8.118 10.850 4.243 1.00 86.19 159 ASP A O 1
ATOM 1211 N N . ASP A 1 160 ? -8.632 11.731 2.243 1.00 83.81 160 ASP A N 1
ATOM 1212 C CA . ASP A 1 160 ? -7.659 10.928 1.493 1.00 83.81 160 ASP A CA 1
ATOM 1213 C C . ASP A 1 160 ? -6.206 11.181 1.934 1.00 83.81 160 ASP A C 1
ATOM 1215 O O . ASP A 1 160 ? -5.367 10.290 1.822 1.00 83.81 160 ASP A O 1
ATOM 1219 N N . GLU A 1 161 ? -5.887 12.362 2.476 1.00 83.88 161 GLU A N 1
ATOM 1220 C CA . GLU A 1 161 ? -4.541 12.675 2.974 1.00 83.88 161 GLU A CA 1
ATOM 1221 C C . GLU A 1 161 ? -4.227 11.896 4.260 1.00 83.88 161 GLU A C 1
ATOM 1223 O O . GLU A 1 161 ? -3.129 11.350 4.399 1.00 83.88 161 GLU A O 1
ATOM 1228 N N . SER A 1 162 ? -5.189 11.796 5.176 1.00 87.94 162 SER A N 1
ATOM 1229 C CA . SER A 1 162 ? -5.090 10.988 6.393 1.00 87.94 162 SER A CA 1
ATOM 1230 C C . SER A 1 162 ? -4.967 9.498 6.076 1.00 87.94 162 SER A C 1
ATOM 1232 O O . SER A 1 162 ? -4.097 8.828 6.637 1.00 87.94 162 SER A O 1
ATOM 1234 N N . LYS A 1 163 ? -5.772 8.989 5.136 1.00 86.94 163 LYS A N 1
ATOM 1235 C CA . LYS A 1 163 ? -5.689 7.596 4.664 1.00 86.94 163 LYS A CA 1
ATOM 1236 C C . LYS A 1 163 ? -4.324 7.305 4.037 1.00 86.94 163 LYS A C 1
ATOM 1238 O O . LYS A 1 163 ? -3.670 6.328 4.396 1.00 86.94 163 LYS A O 1
ATOM 1243 N N . ALA A 1 164 ? -3.843 8.195 3.169 1.00 85.31 164 ALA A N 1
ATOM 1244 C CA . ALA A 1 164 ? -2.557 8.028 2.501 1.00 85.31 164 ALA A CA 1
ATOM 1245 C C . ALA A 1 164 ? -1.390 8.068 3.494 1.00 85.31 164 ALA A C 1
ATOM 1247 O O . ALA A 1 164 ? -0.410 7.348 3.331 1.00 85.31 164 ALA A O 1
ATOM 1248 N N . ARG A 1 165 ? -1.477 8.904 4.535 1.00 87.12 165 ARG A N 1
ATOM 1249 C CA . ARG A 1 165 ? -0.465 8.982 5.597 1.00 87.12 165 ARG A CA 1
ATOM 1250 C C . ARG A 1 165 ? -0.410 7.706 6.438 1.00 87.12 165 ARG A C 1
ATOM 1252 O O . ARG A 1 165 ? 0.690 7.266 6.747 1.00 87.12 165 ARG A O 1
ATOM 1259 N N . ALA A 1 166 ? -1.559 7.115 6.767 1.00 89.62 166 ALA A N 1
ATOM 1260 C CA . ALA A 1 166 ? -1.615 5.847 7.496 1.00 89.62 166 ALA A CA 1
ATOM 1261 C C . ALA A 1 166 ? -0.943 4.710 6.706 1.00 89.62 166 ALA A C 1
ATOM 1263 O O . ALA A 1 166 ? -0.125 3.979 7.261 1.00 89.62 166 ALA A O 1
ATOM 1264 N N . ILE A 1 167 ? -1.212 4.626 5.396 1.00 88.75 167 ILE A N 1
ATOM 1265 C CA . ILE A 1 167 ? -0.580 3.645 4.495 1.00 88.75 167 ILE A CA 1
ATOM 1266 C C . ILE A 1 167 ? 0.932 3.883 4.399 1.00 88.75 167 ILE A C 1
ATOM 1268 O O . ILE A 1 167 ? 1.719 2.953 4.532 1.00 88.75 167 ILE A O 1
ATOM 1272 N N . GLU A 1 168 ? 1.371 5.129 4.213 1.00 86.69 168 GLU A N 1
ATOM 1273 C CA . GLU A 1 168 ? 2.803 5.437 4.101 1.00 86.69 168 GLU A CA 1
ATOM 1274 C C . GLU A 1 168 ? 3.592 5.148 5.383 1.00 86.69 168 GLU A C 1
ATOM 1276 O O . GLU A 1 168 ? 4.761 4.766 5.316 1.00 86.69 168 GLU A O 1
ATOM 1281 N N . ALA A 1 169 ? 2.961 5.339 6.542 1.00 88.56 169 ALA A N 1
ATOM 1282 C CA . ALA A 1 169 ? 3.536 5.008 7.84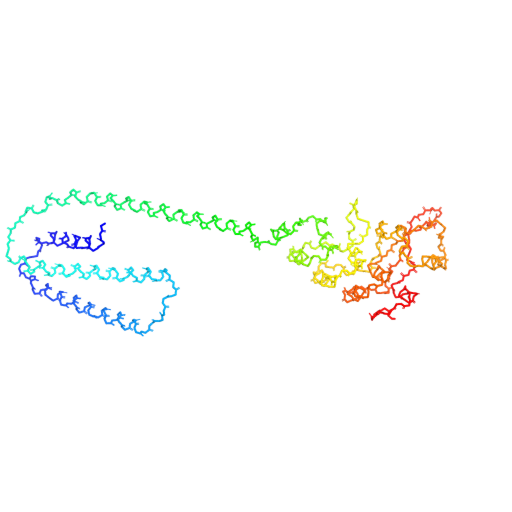0 1.00 88.56 169 ALA A CA 1
ATOM 1283 C C . ALA A 1 169 ? 3.485 3.500 8.154 1.00 88.56 169 ALA A C 1
ATOM 1285 O O . ALA A 1 169 ? 4.129 3.067 9.110 1.00 88.56 169 ALA A O 1
ATOM 1286 N N . CYS A 1 170 ? 2.751 2.709 7.360 1.00 90.44 170 CYS A N 1
ATOM 1287 C CA . CYS A 1 170 ? 2.329 1.344 7.684 1.00 90.44 170 CYS A CA 1
ATOM 1288 C C . CYS A 1 170 ? 1.685 1.244 9.078 1.00 90.44 170 CYS A C 1
ATOM 1290 O O . CYS A 1 170 ? 1.989 0.335 9.848 1.00 90.44 170 CYS A O 1
ATOM 1292 N N . ASP A 1 171 ? 0.810 2.192 9.416 1.00 92.06 171 ASP A N 1
ATOM 1293 C CA . ASP A 1 171 ? 0.088 2.195 10.687 1.00 92.06 171 ASP A CA 1
ATOM 1294 C C . ASP A 1 171 ? -1.015 1.126 10.658 1.00 92.06 171 ASP A C 1
ATOM 1296 O O . ASP A 1 171 ? -2.074 1.311 10.045 1.00 92.06 171 ASP A O 1
ATOM 1300 N N . ILE A 1 172 ? -0.737 -0.023 11.275 1.00 93.69 172 ILE A N 1
ATOM 1301 C CA . ILE A 1 172 ? -1.620 -1.196 11.274 1.00 93.69 172 ILE A CA 1
ATOM 1302 C C . ILE A 1 172 ? -2.957 -0.896 11.948 1.00 93.69 172 ILE A C 1
ATOM 1304 O O . ILE A 1 172 ? -4.005 -1.283 11.423 1.00 93.69 172 ILE A O 1
ATOM 1308 N N . ASP A 1 173 ? -2.945 -0.164 13.062 1.00 92.19 173 ASP A N 1
ATOM 1309 C CA . ASP A 1 173 ? -4.156 0.160 13.811 1.00 92.19 173 ASP A CA 1
ATOM 1310 C C . ASP A 1 173 ? -5.074 1.050 12.971 1.00 92.19 173 ASP A C 1
ATOM 1312 O O . ASP A 1 173 ? -6.250 0.735 12.771 1.00 92.19 173 ASP A O 1
ATOM 1316 N N . ALA A 1 174 ? -4.530 2.129 12.401 1.00 91.69 174 ALA A N 1
ATOM 1317 C CA . ALA A 1 174 ? -5.299 3.022 11.543 1.00 91.69 174 ALA A CA 1
ATOM 1318 C C . ALA A 1 174 ? -5.807 2.306 10.280 1.00 91.69 174 ALA A C 1
ATOM 1320 O O . ALA A 1 174 ? -6.976 2.447 9.917 1.00 91.69 174 ALA A O 1
ATOM 1321 N N . THR A 1 175 ? -4.961 1.499 9.635 1.00 90.56 175 THR A N 1
ATOM 1322 C CA . THR A 1 175 ? -5.322 0.757 8.415 1.00 90.56 175 THR A CA 1
ATOM 1323 C C . THR A 1 175 ? -6.447 -0.244 8.680 1.00 90.56 175 THR A C 1
ATOM 1325 O O . THR A 1 175 ? -7.401 -0.312 7.906 1.00 90.56 175 THR A O 1
ATOM 1328 N N . THR A 1 176 ? -6.396 -0.953 9.810 1.00 91.81 176 THR A N 1
ATOM 1329 C CA . THR A 1 176 ? -7.455 -1.883 10.233 1.00 91.81 176 THR A CA 1
ATOM 1330 C C . THR A 1 176 ? -8.778 -1.156 10.460 1.00 91.81 176 THR A C 1
ATOM 1332 O O . THR A 1 176 ? -9.829 -1.624 10.021 1.00 91.81 176 THR A O 1
ATOM 1335 N N . LEU A 1 177 ? -8.743 0.014 11.106 1.00 91.00 177 LEU A N 1
ATOM 1336 C CA . LEU A 1 177 ? -9.940 0.825 11.337 1.00 91.00 177 LEU A CA 1
ATOM 1337 C C . LEU A 1 177 ? -10.548 1.331 10.019 1.00 91.00 177 LEU A C 1
ATOM 1339 O O . LEU A 1 177 ? -11.766 1.290 9.856 1.00 91.00 177 LEU A O 1
ATOM 1343 N N . TYR A 1 178 ? -9.728 1.757 9.053 1.00 90.31 178 TYR A N 1
ATOM 1344 C CA . TYR A 1 178 ? -10.227 2.139 7.727 1.00 90.31 178 TYR A CA 1
ATOM 1345 C C . TYR A 1 178 ? -10.829 0.965 6.952 1.00 90.31 178 TYR A C 1
ATOM 1347 O O . TYR A 1 178 ? -11.863 1.146 6.307 1.00 90.31 178 TYR A O 1
ATOM 1355 N N . ALA A 1 179 ? -10.216 -0.219 7.032 1.00 88.44 179 ALA A N 1
ATOM 1356 C CA . ALA A 1 179 ? -10.739 -1.437 6.418 1.00 88.44 179 ALA A CA 1
ATOM 1357 C C . ALA A 1 179 ? -12.096 -1.831 7.021 1.00 88.44 179 ALA A C 1
ATOM 1359 O O . ALA A 1 179 ? -13.048 -2.093 6.288 1.00 88.44 179 ALA A O 1
ATOM 1360 N N . HIS A 1 180 ? -12.233 -1.773 8.350 1.00 89.12 180 HIS A N 1
ATOM 1361 C CA . HIS A 1 180 ? -13.504 -2.051 9.028 1.00 89.12 180 HIS A CA 1
ATOM 1362 C C . HIS A 1 180 ? -14.605 -1.042 8.659 1.00 89.12 180 HIS A C 1
ATOM 1364 O O . HIS A 1 180 ? -15.777 -1.396 8.544 1.00 89.12 180 HIS A O 1
ATOM 1370 N N . LEU A 1 181 ? -14.227 0.215 8.410 1.00 87.50 181 LEU A N 1
ATOM 1371 C CA . LEU A 1 181 ? -15.136 1.255 7.928 1.00 87.50 181 LEU A CA 1
ATOM 1372 C C . LEU A 1 181 ? -15.448 1.163 6.422 1.00 87.50 181 LEU A C 1
ATOM 1374 O O . LEU A 1 181 ? -16.276 1.940 5.947 1.00 87.50 181 LEU A O 1
ATOM 1378 N N . HIS A 1 182 ? -14.819 0.249 5.672 1.00 84.69 182 HIS A N 1
ATOM 1379 C CA . HIS A 1 182 ? -14.877 0.171 4.203 1.00 84.69 182 HIS A CA 1
ATOM 1380 C C . HIS A 1 182 ? -14.500 1.488 3.501 1.00 84.69 182 HIS A C 1
ATOM 1382 O O . HIS A 1 182 ? -15.028 1.823 2.433 1.00 84.69 182 HIS A O 1
ATOM 1388 N N . GLU A 1 183 ? -13.592 2.233 4.130 1.00 83.38 183 GLU A N 1
ATOM 1389 C CA . GLU A 1 183 ? -13.104 3.553 3.725 1.00 83.38 183 GLU A CA 1
ATOM 1390 C C . GLU A 1 183 ? -11.654 3.481 3.217 1.00 83.38 183 GLU A C 1
ATOM 1392 O O . GLU A 1 183 ? -10.937 4.484 3.227 1.00 83.38 183 GLU A O 1
ATOM 1397 N N . THR A 1 184 ? -11.197 2.310 2.765 1.00 75.06 184 THR A N 1
ATOM 1398 C CA . THR A 1 184 ? -9.857 2.141 2.192 1.00 75.06 184 THR A CA 1
ATOM 1399 C C . THR A 1 184 ? -9.706 2.973 0.925 1.00 75.06 184 THR A C 1
ATOM 1401 O O . THR A 1 184 ? -10.575 2.961 0.049 1.00 75.06 184 THR A O 1
ATOM 1404 N N . MET A 1 185 ? -8.589 3.684 0.798 1.00 73.31 185 MET A N 1
ATOM 1405 C CA . MET A 1 185 ? -8.271 4.384 -0.442 1.00 73.31 185 MET A CA 1
ATOM 1406 C C . MET A 1 185 ? -7.586 3.445 -1.447 1.00 73.31 185 MET A C 1
ATOM 1408 O O . MET A 1 185 ? -6.841 2.552 -1.035 1.00 73.31 185 MET A O 1
ATOM 1412 N N . PRO A 1 186 ? -7.753 3.669 -2.761 1.00 68.44 186 PRO A N 1
ATOM 1413 C CA . PRO A 1 186 ? -6.969 2.968 -3.768 1.00 68.44 186 PRO A CA 1
ATOM 1414 C C . PRO A 1 186 ? -5.470 3.234 -3.576 1.00 68.44 186 PRO A C 1
ATOM 1416 O O . PRO A 1 186 ? -5.039 4.389 -3.538 1.00 68.44 186 PRO A O 1
ATOM 1419 N N . LEU A 1 187 ? -4.663 2.169 -3.549 1.00 66.06 187 LEU A N 1
ATOM 1420 C CA . LEU A 1 187 ? -3.187 2.208 -3.484 1.00 66.06 187 LEU A CA 1
ATOM 1421 C C . LEU A 1 187 ? -2.526 3.041 -4.605 1.00 66.06 187 LEU A C 1
ATOM 1423 O O . LEU A 1 187 ? -1.351 3.420 -4.543 1.00 66.06 187 LEU A O 1
ATOM 1427 N N . ALA A 1 188 ? -3.307 3.278 -5.656 1.00 52.09 188 ALA A N 1
ATOM 1428 C CA . ALA A 1 188 ? -2.954 3.915 -6.908 1.00 52.09 188 ALA A CA 1
ATOM 1429 C C . ALA A 1 188 ? -3.132 5.435 -6.931 1.00 52.09 188 ALA A C 1
ATOM 1431 O O . ALA A 1 188 ? -2.723 6.053 -7.912 1.00 52.09 188 ALA A O 1
ATOM 1432 N N . MET A 1 189 ? -3.797 6.046 -5.941 1.00 57.44 189 MET A N 1
ATOM 1433 C CA . MET A 1 189 ? -4.195 7.446 -6.084 1.00 57.44 189 MET A CA 1
ATOM 1434 C C . MET A 1 189 ? -3.147 8.393 -5.486 1.00 57.44 189 MET A C 1
ATOM 1436 O O . MET A 1 189 ? -3.077 8.528 -4.262 1.00 57.44 189 MET A O 1
ATOM 1440 N N . PRO A 1 190 ? -2.334 9.078 -6.317 1.00 56.62 190 PRO A N 1
ATOM 1441 C CA . PRO A 1 190 ? -1.557 10.208 -5.843 1.00 56.62 190 PRO A CA 1
ATOM 1442 C C . PRO A 1 190 ? -2.515 11.250 -5.264 1.00 56.62 190 PRO A C 1
ATOM 1444 O O . PRO A 1 190 ? -3.477 11.654 -5.921 1.00 56.62 190 PRO A O 1
ATOM 1447 N N . VAL A 1 191 ? -2.252 11.711 -4.041 1.00 58.16 191 VAL A N 1
ATOM 1448 C CA . VAL A 1 191 ? -2.960 12.873 -3.492 1.00 58.16 191 VAL A CA 1
ATOM 1449 C C . VAL A 1 191 ? -2.513 14.096 -4.301 1.00 58.16 191 VAL A C 1
ATOM 1451 O O . VAL A 1 191 ? -1.436 14.666 -4.067 1.00 58.16 191 VAL A O 1
ATOM 1454 N N . PHE A 1 192 ? -3.318 14.445 -5.311 1.00 45.84 192 PHE A N 1
ATOM 1455 C CA . PHE A 1 192 ? -3.030 15.501 -6.279 1.00 45.84 192 PHE A CA 1
ATOM 1456 C C . PHE A 1 192 ? -2.654 16.809 -5.570 1.00 45.84 192 PHE A C 1
ATOM 1458 O O . PHE A 1 192 ? -3.346 17.278 -4.671 1.00 45.84 192 PHE A O 1
ATOM 1465 N N . GLY A 1 193 ? -1.526 17.397 -5.980 1.00 48.31 193 GLY A N 1
ATOM 1466 C CA . GLY A 1 193 ? -0.999 18.650 -5.427 1.00 48.31 193 GLY A CA 1
ATOM 1467 C C . GLY A 1 193 ? 0.049 18.492 -4.319 1.00 48.31 193 GLY A C 1
ATOM 1468 O O . GLY A 1 193 ? 0.752 19.458 -4.035 1.00 48.31 193 GLY A O 1
ATOM 1469 N N . LYS A 1 194 ? 0.220 17.294 -3.738 1.00 54.56 194 LYS A N 1
ATOM 1470 C CA . LYS A 1 194 ? 1.266 17.026 -2.728 1.00 54.56 194 LYS A CA 1
ATOM 1471 C C . LYS A 1 194 ? 2.089 15.761 -3.000 1.00 54.56 194 LYS A C 1
ATOM 1473 O O . LYS A 1 194 ? 3.266 15.730 -2.653 1.00 54.56 194 LYS A O 1
ATOM 1478 N N . ARG A 1 195 ? 1.497 14.724 -3.607 1.00 61.06 195 ARG A N 1
ATOM 1479 C CA . ARG A 1 195 ? 2.118 13.400 -3.800 1.00 61.06 195 ARG A CA 1
ATOM 1480 C C . ARG A 1 195 ? 1.939 12.971 -5.251 1.00 61.06 195 ARG A C 1
ATOM 1482 O O . ARG A 1 195 ? 0.818 12.946 -5.731 1.00 61.06 195 ARG A O 1
ATOM 1489 N N . GLY A 1 196 ? 3.034 12.716 -5.966 1.00 58.66 196 GLY A N 1
ATOM 1490 C CA . GLY A 1 196 ? 2.998 12.353 -7.392 1.00 58.66 196 GLY A CA 1
ATOM 1491 C C . GLY A 1 196 ? 2.984 10.847 -7.675 1.00 58.66 196 GLY A C 1
ATOM 1492 O O . GLY A 1 196 ? 2.589 10.463 -8.773 1.00 58.66 196 GLY A O 1
ATOM 1493 N N . GLY A 1 197 ? 3.396 10.022 -6.706 1.00 70.56 197 GLY A N 1
ATOM 1494 C CA . GLY A 1 197 ? 3.527 8.568 -6.850 1.00 70.56 197 GLY A CA 1
ATOM 1495 C C . GLY A 1 197 ? 2.573 7.761 -5.976 1.00 70.56 197 GLY A C 1
ATOM 1496 O O . GLY A 1 197 ? 1.718 8.324 -5.291 1.00 70.56 197 GLY A O 1
ATOM 1497 N N . SER A 1 198 ? 2.709 6.433 -6.038 1.00 77.88 198 SER A N 1
ATOM 1498 C CA . SER A 1 198 ? 1.894 5.493 -5.255 1.00 77.88 198 SER A CA 1
ATOM 1499 C C . SER A 1 198 ? 2.140 5.670 -3.755 1.00 77.88 198 SER A C 1
ATOM 1501 O O . SER A 1 198 ? 3.274 5.885 -3.326 1.00 77.88 198 SER A O 1
ATOM 1503 N N . THR A 1 199 ? 1.093 5.501 -2.944 1.00 82.75 199 THR A N 1
ATOM 1504 C CA . THR A 1 199 ? 1.197 5.505 -1.473 1.00 82.75 199 THR A CA 1
ATOM 1505 C C . THR A 1 199 ? 2.058 4.358 -0.937 1.00 82.75 199 THR A C 1
ATOM 1507 O O . THR A 1 199 ? 2.563 4.439 0.179 1.00 82.75 199 THR A O 1
ATOM 1510 N N . LEU A 1 200 ? 2.296 3.321 -1.749 1.00 86.81 200 LEU A N 1
ATOM 1511 C CA . LEU A 1 200 ? 3.202 2.221 -1.425 1.00 86.81 200 LEU A CA 1
ATOM 1512 C C . LEU A 1 200 ? 4.680 2.560 -1.654 1.00 86.81 200 LEU A C 1
ATOM 1514 O O . LEU A 1 200 ? 5.548 1.848 -1.161 1.00 86.81 200 LEU A O 1
ATOM 1518 N N . GLU A 1 201 ? 4.999 3.636 -2.377 1.00 83.81 201 GLU A N 1
ATOM 1519 C CA . GLU A 1 201 ? 6.386 3.979 -2.705 1.00 83.81 201 GLU A CA 1
ATOM 1520 C C . GLU A 1 201 ? 7.214 4.250 -1.439 1.00 83.81 201 GLU A C 1
ATOM 1522 O O . GLU A 1 201 ? 8.257 3.630 -1.233 1.00 83.81 201 GLU A O 1
ATOM 1527 N N . ALA A 1 202 ? 6.737 5.134 -0.560 1.00 84.69 202 ALA A N 1
ATOM 1528 C CA . ALA A 1 202 ? 7.444 5.505 0.665 1.00 84.69 202 ALA A CA 1
ATOM 1529 C C . ALA A 1 202 ? 7.739 4.313 1.603 1.00 84.69 202 ALA A C 1
ATOM 1531 O O . ALA A 1 202 ? 8.906 4.147 1.972 1.00 84.69 202 ALA A O 1
ATOM 1532 N N . PRO A 1 203 ? 6.767 3.450 1.964 1.00 87.94 203 PRO A N 1
ATOM 1533 C CA . PRO A 1 203 ? 7.030 2.346 2.884 1.00 87.94 203 PRO A CA 1
ATOM 1534 C C . PRO A 1 203 ? 7.942 1.269 2.281 1.00 87.94 203 PRO A C 1
ATOM 1536 O O . PRO A 1 203 ? 8.763 0.693 2.999 1.00 87.94 203 PRO A O 1
ATOM 1539 N N . ILE A 1 204 ? 7.879 1.044 0.961 1.00 88.69 204 ILE A N 1
ATOM 1540 C CA . ILE A 1 204 ? 8.800 0.137 0.260 1.00 88.69 204 ILE A CA 1
ATOM 1541 C C . ILE A 1 204 ? 10.238 0.652 0.356 1.00 88.69 204 ILE A C 1
ATOM 1543 O O . ILE A 1 204 ? 11.151 -0.117 0.665 1.00 88.69 204 ILE A O 1
ATOM 1547 N N . LEU A 1 205 ? 10.448 1.948 0.109 1.00 85.06 205 LEU A N 1
ATOM 1548 C CA . LEU A 1 205 ? 11.771 2.575 0.177 1.00 85.06 205 LEU A CA 1
ATOM 1549 C C . LEU A 1 205 ? 12.323 2.625 1.600 1.00 85.06 205 LEU A C 1
ATOM 1551 O O . LEU A 1 205 ? 13.521 2.430 1.797 1.00 85.06 205 LEU A O 1
ATOM 1555 N N . ALA A 1 206 ? 11.450 2.851 2.581 1.00 86.56 206 ALA A N 1
ATOM 1556 C CA . ALA A 1 206 ? 11.802 2.842 3.995 1.00 86.56 206 ALA A CA 1
ATOM 1557 C C . ALA A 1 206 ? 12.099 1.433 4.537 1.00 86.56 206 ALA A C 1
ATOM 1559 O O . ALA A 1 206 ? 12.589 1.319 5.656 1.00 86.56 206 ALA A O 1
ATOM 1560 N N . LYS A 1 207 ? 11.817 0.372 3.763 1.00 89.38 207 LYS A N 1
ATOM 1561 C CA . LYS A 1 207 ? 11.892 -1.030 4.208 1.00 89.38 207 LYS A CA 1
ATOM 1562 C C . LYS A 1 207 ? 11.113 -1.259 5.504 1.00 89.38 207 LYS A C 1
ATOM 1564 O O . LYS A 1 207 ? 11.615 -1.870 6.440 1.00 89.38 207 LYS A O 1
ATOM 1569 N N . ASN A 1 208 ? 9.895 -0.720 5.551 1.00 90.31 208 ASN A N 1
ATOM 1570 C CA . ASN A 1 208 ? 9.054 -0.788 6.738 1.00 90.31 208 ASN A CA 1
ATOM 1571 C C . ASN A 1 208 ? 8.664 -2.248 7.042 1.00 90.31 208 ASN A C 1
ATOM 1573 O O . ASN A 1 208 ? 8.144 -2.946 6.171 1.00 90.31 208 ASN A O 1
ATOM 1577 N N . GLU A 1 209 ? 8.901 -2.693 8.276 1.00 93.00 209 GLU A N 1
ATOM 1578 C CA . GLU A 1 209 ? 8.638 -4.065 8.733 1.00 93.00 209 GLU A CA 1
ATOM 1579 C C . GLU A 1 209 ? 7.147 -4.435 8.708 1.00 93.00 209 GLU A C 1
ATOM 1581 O O . GLU A 1 209 ? 6.789 -5.581 8.442 1.00 93.00 209 GLU A O 1
ATOM 1586 N N . HIS A 1 210 ? 6.269 -3.446 8.882 1.00 94.12 210 HIS A N 1
ATOM 1587 C CA . HIS A 1 210 ? 4.819 -3.623 8.881 1.00 94.12 210 HIS A CA 1
ATOM 1588 C C . HIS A 1 210 ? 4.207 -3.611 7.475 1.00 94.12 210 HIS A C 1
ATOM 1590 O O . HIS A 1 210 ? 3.001 -3.790 7.325 1.00 94.12 210 HIS A O 1
ATOM 1596 N N . PHE A 1 211 ? 5.009 -3.423 6.421 1.00 92.94 211 PHE A N 1
ATOM 1597 C CA . PHE A 1 211 ? 4.506 -3.330 5.048 1.00 92.94 211 PHE A CA 1
ATOM 1598 C C . PHE A 1 211 ? 3.702 -4.564 4.620 1.00 92.94 211 PHE A C 1
ATOM 1600 O O . PHE A 1 211 ? 2.624 -4.428 4.045 1.00 92.94 211 PHE A O 1
ATOM 1607 N N . ALA A 1 212 ? 4.206 -5.768 4.903 1.00 92.81 212 ALA A N 1
ATOM 1608 C CA . ALA A 1 212 ? 3.541 -7.005 4.499 1.00 92.81 212 ALA A CA 1
ATOM 1609 C C . ALA A 1 212 ? 2.197 -7.203 5.220 1.00 92.81 212 ALA A C 1
ATOM 1611 O O . ALA A 1 212 ? 1.224 -7.641 4.610 1.00 92.81 212 ALA A O 1
ATOM 1612 N N . GLU A 1 213 ? 2.139 -6.853 6.505 1.00 93.81 213 GLU A N 1
ATOM 1613 C CA . GLU A 1 213 ? 0.921 -6.922 7.311 1.00 93.81 213 GLU A CA 1
ATOM 1614 C C . GLU A 1 213 ? -0.109 -5.887 6.848 1.00 93.81 213 GLU A C 1
ATOM 1616 O O . GLU A 1 213 ? -1.252 -6.241 6.571 1.00 93.81 213 GLU A O 1
ATOM 1621 N N . MET A 1 214 ? 0.311 -4.633 6.660 1.00 92.69 214 MET A N 1
ATOM 1622 C CA . MET A 1 214 ? -0.536 -3.568 6.125 1.00 92.69 214 MET A CA 1
ATOM 1623 C C . MET A 1 214 ? -1.102 -3.946 4.750 1.00 92.69 214 MET A C 1
ATOM 1625 O O . MET A 1 214 ? -2.300 -3.797 4.514 1.00 92.69 214 MET A O 1
ATOM 1629 N N . LEU A 1 215 ? -0.265 -4.461 3.843 1.00 91.56 215 LEU A N 1
ATOM 1630 C CA . LEU A 1 215 ? -0.708 -4.846 2.506 1.00 91.56 215 LEU A CA 1
ATOM 1631 C C . LEU A 1 215 ? -1.740 -5.973 2.559 1.00 91.56 215 LEU A C 1
ATOM 1633 O O . LEU A 1 215 ? -2.703 -5.929 1.802 1.00 91.56 215 LEU A O 1
ATOM 1637 N N . LYS A 1 216 ? -1.573 -6.930 3.478 1.00 91.12 216 LYS A N 1
ATOM 1638 C CA . LYS A 1 216 ? -2.539 -8.008 3.692 1.00 91.12 216 LYS A CA 1
ATOM 1639 C C . LYS A 1 216 ? -3.906 -7.474 4.132 1.00 91.12 216 LYS A C 1
ATOM 1641 O O . LYS A 1 216 ? -4.921 -7.872 3.577 1.00 91.12 216 LYS A O 1
ATOM 1646 N N . ILE A 1 217 ? -3.928 -6.538 5.083 1.00 90.69 217 ILE A N 1
ATOM 1647 C CA . ILE A 1 217 ? -5.171 -5.903 5.556 1.00 90.69 217 ILE A CA 1
ATOM 1648 C C . ILE A 1 217 ? -5.884 -5.191 4.406 1.00 90.69 217 ILE A C 1
ATOM 1650 O O . ILE A 1 217 ? -7.102 -5.272 4.286 1.00 90.69 217 ILE A O 1
ATOM 1654 N N . LEU A 1 218 ? -5.124 -4.506 3.548 1.00 88.50 218 LEU A N 1
ATOM 1655 C CA . LEU A 1 218 ? -5.679 -3.818 2.386 1.00 88.50 218 LEU A CA 1
ATOM 1656 C C . LEU A 1 218 ? -6.177 -4.801 1.319 1.00 88.50 218 LEU A C 1
ATOM 1658 O O . LEU A 1 218 ? -7.246 -4.569 0.766 1.00 88.50 218 LEU A O 1
ATOM 1662 N N . SER A 1 219 ? -5.446 -5.889 1.052 1.00 87.69 219 SER A N 1
ATOM 1663 C CA . SER A 1 219 ? -5.841 -6.905 0.064 1.00 87.69 219 SER A CA 1
ATOM 1664 C C . SER A 1 219 ? -7.062 -7.722 0.477 1.00 87.69 219 SER A C 1
ATOM 1666 O O . SER A 1 219 ? -7.739 -8.277 -0.380 1.00 87.69 219 SER A O 1
ATOM 1668 N N . ASP A 1 220 ? -7.348 -7.791 1.778 1.00 87.50 220 ASP A N 1
ATOM 1669 C CA . ASP A 1 220 ? -8.543 -8.454 2.299 1.00 87.50 220 ASP A CA 1
ATOM 1670 C C . ASP A 1 220 ? -9.828 -7.625 2.051 1.00 87.50 220 ASP A C 1
ATOM 1672 O O . ASP A 1 220 ? -10.936 -8.156 2.186 1.00 87.50 220 ASP A O 1
ATOM 1676 N N . ASP A 1 221 ? -9.724 -6.340 1.671 1.00 84.56 221 ASP A N 1
ATOM 1677 C CA . ASP A 1 221 ? -10.893 -5.530 1.309 1.00 84.56 221 ASP A CA 1
ATOM 1678 C C . ASP A 1 221 ? -11.454 -5.975 -0.060 1.00 84.56 221 ASP A C 1
ATOM 1680 O O . ASP A 1 221 ? -10.732 -5.991 -1.056 1.00 84.56 221 ASP A O 1
ATOM 1684 N N . PRO A 1 222 ? -12.757 -6.283 -0.185 1.00 80.25 222 PRO A N 1
ATOM 1685 C CA . PRO A 1 222 ? -13.351 -6.703 -1.457 1.00 80.25 222 PRO A CA 1
ATOM 1686 C C . PRO A 1 222 ? -13.320 -5.633 -2.563 1.00 80.25 222 PRO A C 1
ATOM 1688 O O . PRO A 1 222 ? -13.555 -5.954 -3.727 1.00 80.25 222 PRO A O 1
ATOM 1691 N N . LYS A 1 223 ? -13.078 -4.360 -2.228 1.00 81.88 223 LYS A N 1
ATOM 1692 C CA . LYS A 1 223 ? -12.879 -3.264 -3.190 1.00 81.88 223 LYS A CA 1
ATOM 1693 C C . LYS A 1 223 ? -11.410 -3.065 -3.558 1.00 81.88 223 LYS A C 1
ATOM 1695 O O . LYS A 1 223 ? -11.100 -2.115 -4.281 1.00 81.88 223 LYS A O 1
ATOM 1700 N N . PHE A 1 224 ? -10.513 -3.902 -3.044 1.00 83.19 224 PHE A N 1
ATOM 1701 C CA . PHE A 1 224 ? -9.100 -3.821 -3.346 1.00 83.19 224 PHE A CA 1
ATOM 1702 C C . PHE A 1 224 ? -8.858 -4.022 -4.841 1.00 83.19 224 PHE A C 1
ATOM 1704 O O . PHE A 1 224 ? -9.210 -5.043 -5.429 1.00 83.19 224 PHE A O 1
ATOM 1711 N N . ASP A 1 225 ? -8.254 -3.018 -5.467 1.00 82.25 225 ASP A N 1
ATOM 1712 C CA . ASP A 1 225 ? -7.869 -3.090 -6.867 1.00 82.25 225 ASP A CA 1
ATOM 1713 C C . ASP A 1 225 ? -6.504 -3.775 -6.988 1.00 82.25 225 ASP A C 1
ATOM 1715 O O . ASP A 1 225 ? -5.459 -3.130 -6.900 1.00 82.25 225 ASP A O 1
ATOM 1719 N N . GLU A 1 226 ? -6.501 -5.089 -7.208 1.00 82.06 226 GLU A N 1
ATOM 1720 C CA . GLU A 1 226 ? -5.270 -5.860 -7.434 1.00 82.06 226 GLU A CA 1
ATOM 1721 C C . GLU A 1 226 ? -4.461 -5.330 -8.633 1.00 82.06 226 GLU A C 1
ATOM 1723 O O . GLU A 1 226 ? -3.224 -5.364 -8.631 1.00 82.06 226 GLU A O 1
ATOM 1728 N N . ALA A 1 227 ? -5.127 -4.771 -9.653 1.00 82.06 227 ALA A N 1
ATOM 1729 C CA . ALA A 1 227 ? -4.447 -4.227 -10.826 1.00 82.06 227 ALA A CA 1
ATOM 1730 C C . ALA A 1 227 ? -3.606 -2.986 -10.478 1.00 82.06 227 ALA A C 1
ATOM 1732 O O . ALA A 1 227 ? -2.595 -2.714 -11.141 1.00 82.06 227 ALA A O 1
ATOM 1733 N N . ALA A 1 228 ? -3.946 -2.275 -9.398 1.00 81.69 228 ALA A N 1
ATOM 1734 C CA . ALA A 1 228 ? -3.152 -1.165 -8.882 1.00 81.69 228 ALA A CA 1
ATOM 1735 C C . ALA A 1 228 ? -1.725 -1.592 -8.507 1.00 81.69 228 ALA A C 1
ATOM 1737 O O . ALA A 1 228 ? -0.792 -0.813 -8.692 1.00 81.69 228 ALA A O 1
ATOM 1738 N N . LEU A 1 229 ? -1.515 -2.833 -8.054 1.00 85.00 229 LEU A N 1
ATOM 1739 C CA . LEU A 1 229 ? -0.182 -3.342 -7.698 1.00 85.00 229 LEU A CA 1
ATOM 1740 C C . LEU A 1 229 ? 0.749 -3.485 -8.907 1.00 85.00 229 LEU A C 1
ATOM 1742 O O . LEU A 1 229 ? 1.974 -3.448 -8.769 1.00 85.00 229 LEU A O 1
ATOM 1746 N N . SER A 1 230 ? 0.166 -3.645 -10.094 1.00 84.75 230 SER A N 1
ATOM 1747 C CA . SER A 1 230 ? 0.896 -3.846 -11.349 1.00 84.75 230 SER A CA 1
ATOM 1748 C C . SER A 1 230 ? 0.964 -2.578 -12.203 1.00 84.75 230 SER A C 1
ATOM 1750 O O . SER A 1 230 ? 1.743 -2.521 -13.151 1.00 84.75 230 SER A O 1
ATOM 1752 N N . THR A 1 231 ? 0.170 -1.559 -11.872 1.00 85.50 231 THR A N 1
ATOM 1753 C CA . THR A 1 231 ? 0.072 -0.314 -12.639 1.00 85.50 231 THR A CA 1
ATOM 1754 C C . THR A 1 231 ? 1.303 0.564 -12.413 1.00 85.50 231 THR A C 1
ATOM 1756 O O . THR A 1 231 ? 1.773 0.721 -11.287 1.00 85.50 231 THR A O 1
ATOM 1759 N N . ALA A 1 232 ? 1.838 1.153 -13.485 1.00 86.62 232 ALA A N 1
ATOM 1760 C CA . ALA A 1 232 ? 2.977 2.058 -13.405 1.00 86.62 232 ALA A CA 1
ATOM 1761 C C . ALA A 1 232 ? 2.534 3.485 -13.042 1.00 86.62 232 ALA A C 1
ATOM 1763 O O . ALA A 1 232 ? 1.802 4.137 -13.791 1.00 86.62 232 ALA A O 1
ATOM 1764 N N . PHE A 1 233 ? 3.038 4.005 -11.923 1.00 83.88 233 PHE A N 1
ATOM 1765 C CA . PHE A 1 233 ? 2.760 5.365 -11.459 1.00 83.88 233 PHE A CA 1
ATOM 1766 C C . PHE A 1 233 ? 3.954 6.281 -11.706 1.00 83.88 233 PHE A C 1
ATOM 1768 O O . PHE A 1 233 ? 5.093 5.808 -11.704 1.00 83.88 233 PHE A O 1
ATOM 1775 N N . PRO A 1 234 ? 3.731 7.591 -11.922 1.00 81.56 234 PRO A N 1
ATOM 1776 C CA . PRO A 1 234 ? 4.819 8.558 -11.871 1.00 81.56 234 PRO A CA 1
ATOM 1777 C C . PRO A 1 234 ? 5.584 8.390 -10.561 1.00 81.56 234 PRO A C 1
ATOM 1779 O O . PRO A 1 234 ? 4.983 8.298 -9.497 1.00 81.56 234 PRO A O 1
ATOM 1782 N N . LEU A 1 235 ? 6.905 8.329 -10.635 1.00 76.31 235 LEU A N 1
ATOM 1783 C CA . LEU A 1 235 ? 7.727 8.284 -9.432 1.00 76.31 235 LEU A CA 1
ATOM 1784 C C . LEU A 1 235 ? 7.571 9.595 -8.655 1.00 76.31 235 LEU A C 1
ATOM 1786 O O . LEU A 1 235 ? 7.488 10.669 -9.267 1.00 76.31 235 LEU A O 1
ATOM 1790 N N . THR A 1 236 ? 7.575 9.546 -7.318 1.00 70.62 236 THR A N 1
ATOM 1791 C CA . THR A 1 236 ? 7.657 10.797 -6.557 1.00 70.62 236 THR A CA 1
ATOM 1792 C C . THR A 1 236 ? 8.932 11.560 -6.911 1.00 70.62 236 THR A C 1
ATOM 1794 O O . THR A 1 236 ? 9.947 11.005 -7.347 1.00 70.62 236 THR A O 1
ATOM 1797 N N . PHE A 1 237 ? 8.893 12.873 -6.685 1.00 57.25 237 PHE A N 1
ATOM 1798 C CA . PHE A 1 237 ? 10.031 13.767 -6.878 1.00 57.25 237 PHE A CA 1
ATOM 1799 C C . PHE A 1 237 ? 11.306 13.247 -6.191 1.00 57.25 237 PHE A C 1
ATOM 1801 O O . PHE A 1 237 ? 12.387 13.354 -6.760 1.00 57.25 237 PHE A O 1
ATOM 1808 N N . THR A 1 238 ? 11.181 12.600 -5.028 1.00 58.59 238 THR A N 1
ATOM 1809 C CA . THR A 1 238 ? 12.298 11.983 -4.302 1.00 58.59 238 THR A CA 1
ATOM 1810 C C . THR A 1 238 ? 12.969 10.874 -5.116 1.00 58.59 238 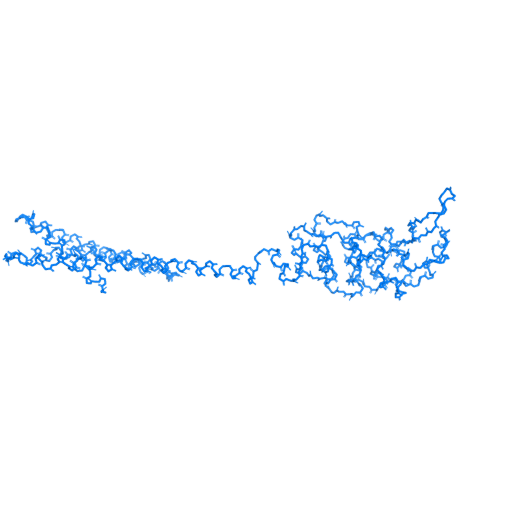THR A C 1
ATOM 1812 O O . THR A 1 238 ? 14.187 10.900 -5.279 1.00 58.59 238 THR A O 1
ATOM 1815 N N . GLN A 1 239 ? 12.214 9.941 -5.700 1.00 63.50 239 GLN A N 1
ATOM 1816 C CA . GLN A 1 239 ? 12.769 8.893 -6.571 1.00 63.50 239 GLN A CA 1
ATOM 1817 C C . GLN A 1 239 ? 13.299 9.451 -7.899 1.00 63.50 239 GLN A C 1
ATOM 1819 O O . GLN A 1 239 ? 14.386 9.080 -8.348 1.00 63.50 239 GLN A O 1
ATOM 1824 N N . ALA A 1 240 ? 12.575 10.398 -8.502 1.00 57.62 240 ALA A N 1
ATOM 1825 C CA . ALA A 1 240 ? 12.979 11.022 -9.758 1.00 57.62 240 ALA A CA 1
ATOM 1826 C C . ALA A 1 240 ? 14.274 11.854 -9.620 1.00 57.62 240 ALA A C 1
ATOM 1828 O O . ALA A 1 240 ? 15.110 11.864 -10.522 1.00 57.62 240 ALA A O 1
ATOM 1829 N N . GLN A 1 241 ? 14.488 12.547 -8.498 1.00 53.28 241 GLN A N 1
ATOM 1830 C CA . GLN A 1 241 ? 15.654 13.420 -8.324 1.00 53.28 241 GLN A CA 1
ATOM 1831 C C . GLN A 1 241 ? 16.893 12.729 -7.759 1.00 53.28 241 GLN A C 1
ATOM 1833 O O . GLN A 1 241 ? 18.011 13.137 -8.076 1.00 53.28 241 GLN A O 1
ATOM 1838 N N . THR A 1 242 ? 16.734 11.668 -6.969 1.00 55.41 242 THR A N 1
ATOM 1839 C CA . THR A 1 242 ? 17.867 10.983 -6.317 1.00 55.41 242 THR A CA 1
ATOM 1840 C C . THR A 1 242 ? 18.730 10.154 -7.272 1.00 55.41 242 THR A C 1
ATOM 1842 O O . THR A 1 242 ? 19.685 9.524 -6.827 1.00 55.41 242 THR A O 1
ATOM 1845 N N . ARG A 1 243 ? 18.438 10.137 -8.586 1.00 54.75 243 ARG A N 1
ATOM 1846 C CA . ARG A 1 243 ? 19.066 9.221 -9.564 1.00 54.75 243 ARG A CA 1
ATOM 1847 C C . ARG A 1 243 ? 18.967 7.746 -9.127 1.00 54.75 243 ARG A C 1
ATOM 1849 O O . ARG A 1 243 ? 19.782 6.928 -9.538 1.00 54.75 243 ARG A O 1
ATOM 1856 N N . SER A 1 244 ? 17.954 7.416 -8.318 1.00 61.72 244 SER A N 1
ATOM 1857 C CA . SER A 1 244 ? 17.739 6.098 -7.708 1.00 61.72 244 SER A CA 1
ATOM 1858 C C . SER A 1 244 ? 17.321 5.022 -8.710 1.00 61.72 244 SER A C 1
ATOM 1860 O O . SER A 1 244 ? 17.334 3.850 -8.352 1.00 61.72 244 SER A O 1
ATOM 1862 N N . ILE A 1 245 ? 16.960 5.380 -9.951 1.00 77.06 245 ILE A N 1
ATOM 1863 C CA . ILE A 1 245 ? 16.655 4.397 -10.998 1.00 77.06 245 ILE A CA 1
ATOM 1864 C C . ILE A 1 245 ? 17.953 3.650 -11.349 1.00 77.06 245 ILE A C 1
ATOM 1866 O O . ILE A 1 245 ? 18.829 4.224 -12.014 1.00 77.06 245 ILE A O 1
ATOM 1870 N N . PRO A 1 246 ? 18.118 2.382 -10.932 1.00 77.62 246 PRO A N 1
ATOM 1871 C CA . PRO A 1 246 ? 19.395 1.700 -11.029 1.00 77.62 246 PRO A CA 1
ATOM 1872 C C . PRO A 1 246 ? 19.763 1.466 -12.489 1.00 77.62 246 PRO A C 1
ATOM 1874 O O . PRO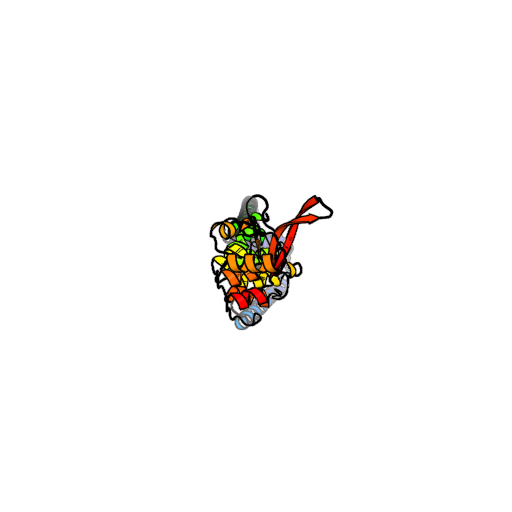 A 1 246 ? 18.995 0.887 -13.261 1.00 77.62 246 PRO A O 1
ATOM 1877 N N . ALA A 1 247 ? 20.964 1.895 -12.882 1.00 78.62 247 ALA A N 1
ATOM 1878 C CA . ALA A 1 247 ? 21.457 1.753 -14.250 1.00 78.62 247 ALA A CA 1
ATOM 1879 C C . ALA A 1 247 ? 20.449 2.263 -15.307 1.00 78.62 247 ALA A C 1
ATOM 1881 O O . ALA A 1 247 ? 20.139 1.562 -16.277 1.00 78.62 247 ALA A O 1
ATOM 1882 N N . MET A 1 248 ? 19.967 3.499 -15.115 1.00 83.69 248 MET A N 1
ATOM 1883 C CA . MET A 1 248 ? 19.091 4.231 -16.041 1.00 83.69 248 MET A CA 1
ATOM 1884 C C . MET A 1 248 ? 19.598 4.195 -17.491 1.00 83.69 248 MET A C 1
ATOM 1886 O O . MET A 1 248 ? 18.808 3.997 -18.407 1.00 83.69 248 MET A O 1
ATOM 1890 N N . ASP A 1 249 ? 20.912 4.264 -17.726 1.00 83.19 249 ASP A N 1
ATOM 1891 C CA . ASP A 1 249 ? 21.488 4.144 -19.076 1.00 83.19 249 ASP A CA 1
ATOM 1892 C C . ASP A 1 249 ? 21.135 2.819 -19.765 1.00 83.19 249 ASP A C 1
ATOM 1894 O O . ASP A 1 249 ? 20.881 2.786 -20.973 1.00 83.19 249 ASP A O 1
ATOM 1898 N N . GLY A 1 250 ? 21.073 1.726 -18.998 1.00 83.88 250 GLY A N 1
ATOM 1899 C CA . GLY A 1 250 ? 20.640 0.413 -19.472 1.00 83.88 250 GLY A CA 1
ATOM 1900 C C . GLY A 1 250 ? 19.147 0.381 -19.805 1.00 83.88 250 GLY A C 1
ATOM 1901 O O . GLY A 1 250 ? 18.759 -0.189 -20.830 1.00 83.88 250 GLY A O 1
ATOM 1902 N N . LEU A 1 251 ? 18.320 1.052 -18.996 1.00 84.69 251 LEU A N 1
ATOM 1903 C CA . LEU A 1 251 ? 16.893 1.236 -19.267 1.00 84.69 251 LEU A CA 1
ATOM 1904 C C . LEU A 1 251 ? 16.679 2.057 -20.551 1.00 84.69 251 LEU A C 1
ATOM 1906 O O . LEU A 1 251 ? 15.939 1.646 -21.444 1.00 84.69 251 LEU A O 1
ATOM 1910 N N . LEU A 1 252 ? 17.400 3.171 -20.700 1.00 85.50 252 LEU A N 1
ATOM 1911 C CA . LEU A 1 252 ? 17.369 4.013 -21.895 1.00 85.50 252 LEU A CA 1
ATOM 1912 C C . LEU A 1 252 ? 17.918 3.280 -23.125 1.00 85.50 252 LEU A C 1
ATOM 1914 O O . LEU A 1 252 ? 17.422 3.468 -24.232 1.00 85.50 252 LEU A O 1
ATOM 1918 N N . ALA A 1 253 ? 18.926 2.418 -22.976 1.00 87.25 253 ALA A N 1
ATOM 1919 C CA . ALA A 1 253 ? 19.387 1.555 -24.064 1.00 87.25 253 ALA A CA 1
ATOM 1920 C C . ALA A 1 253 ? 18.294 0.567 -24.500 1.00 87.25 253 ALA A C 1
ATOM 1922 O O . ALA A 1 253 ? 18.102 0.344 -25.696 1.00 87.25 253 ALA A O 1
ATOM 1923 N N . LYS A 1 254 ? 17.533 0.009 -23.549 1.00 85.88 254 LYS A N 1
ATOM 1924 C CA . LYS A 1 254 ? 16.375 -0.844 -23.844 1.00 85.88 254 LYS A CA 1
ATOM 1925 C C . LYS A 1 254 ? 15.270 -0.066 -24.568 1.00 85.88 254 LYS A C 1
ATOM 1927 O O . LYS A 1 254 ? 14.765 -0.564 -25.570 1.00 85.88 254 LYS A O 1
ATOM 1932 N N . ALA A 1 255 ? 14.971 1.160 -24.140 1.00 86.25 255 ALA A N 1
ATOM 1933 C CA . ALA A 1 255 ? 14.030 2.051 -24.823 1.00 86.25 255 ALA A CA 1
ATOM 1934 C C . ALA A 1 255 ? 14.474 2.380 -26.262 1.00 86.25 255 ALA A C 1
ATOM 1936 O O . ALA A 1 255 ? 13.681 2.255 -27.193 1.00 86.25 255 ALA A O 1
ATOM 1937 N N . ARG A 1 256 ? 15.760 2.694 -26.475 1.00 89.12 256 ARG A N 1
ATOM 1938 C CA . ARG A 1 256 ? 16.329 2.930 -27.817 1.00 89.12 256 ARG A CA 1
ATOM 1939 C C . ARG A 1 256 ? 16.216 1.714 -28.731 1.00 89.12 256 ARG A C 1
ATOM 1941 O O . ARG A 1 256 ? 15.876 1.867 -29.898 1.00 89.12 256 ARG A O 1
ATOM 1948 N N . ARG A 1 257 ? 16.439 0.499 -28.212 1.00 87.69 257 ARG A N 1
ATOM 1949 C CA . ARG A 1 257 ? 16.239 -0.749 -28.979 1.00 87.69 257 ARG A CA 1
ATOM 1950 C C . ARG A 1 257 ? 14.788 -0.966 -29.415 1.00 87.69 257 ARG A C 1
ATOM 1952 O O . ARG A 1 257 ? 14.564 -1.674 -30.387 1.00 87.69 257 ARG A O 1
ATOM 1959 N N . ARG A 1 258 ? 13.820 -0.346 -28.733 1.00 84.44 258 ARG A N 1
ATOM 1960 C CA . ARG A 1 258 ? 12.403 -0.312 -29.135 1.00 84.44 258 ARG A CA 1
ATOM 1961 C C . ARG A 1 258 ? 12.073 0.845 -30.094 1.00 84.44 258 ARG A C 1
ATOM 1963 O O . ARG A 1 258 ? 10.905 1.075 -30.376 1.00 84.44 258 ARG A O 1
ATOM 1970 N N . GLY A 1 259 ? 13.079 1.575 -30.585 1.00 84.19 259 GLY A N 1
ATOM 1971 C CA . GLY A 1 259 ? 12.906 2.694 -31.515 1.00 84.19 259 GLY A CA 1
ATOM 1972 C C . GLY A 1 259 ? 12.493 4.013 -30.858 1.00 84.19 259 GLY A C 1
ATOM 1973 O O . GLY A 1 259 ? 12.114 4.943 -31.563 1.00 84.19 259 GLY A O 1
ATOM 1974 N N . LEU A 1 260 ? 12.554 4.119 -29.525 1.00 85.12 260 LEU A N 1
ATOM 1975 C CA . LEU A 1 260 ? 12.161 5.338 -28.814 1.00 85.12 260 LEU A CA 1
ATOM 1976 C C . LEU A 1 260 ? 13.280 6.381 -28.821 1.00 85.12 260 LEU A C 1
ATOM 1978 O O . LEU A 1 260 ? 14.449 6.067 -28.575 1.00 85.12 260 LEU A O 1
ATOM 1982 N N . GLN A 1 261 ? 12.907 7.644 -29.029 1.00 83.50 261 GLN A N 1
ATOM 1983 C CA . GLN A 1 261 ? 13.812 8.773 -28.859 1.00 83.50 261 GLN A CA 1
ATOM 1984 C C . GLN A 1 261 ? 14.005 9.043 -27.364 1.00 83.50 261 GLN A C 1
ATOM 1986 O O . GLN A 1 261 ? 13.117 9.542 -26.682 1.00 83.50 261 GLN A O 1
ATOM 1991 N N . THR A 1 262 ? 15.184 8.703 -26.847 1.00 79.62 262 THR A N 1
ATOM 1992 C CA . THR A 1 262 ? 15.518 8.867 -25.422 1.00 79.62 262 THR A CA 1
ATOM 1993 C C . THR A 1 262 ? 16.320 10.130 -25.122 1.00 79.62 262 THR A C 1
ATOM 1995 O O . THR A 1 262 ? 16.760 10.328 -23.991 1.00 79.62 262 THR A O 1
ATOM 1998 N N . VAL A 1 263 ? 16.581 10.964 -26.132 1.00 79.81 263 VAL A N 1
ATOM 1999 C CA . VAL A 1 263 ? 17.323 12.218 -25.960 1.00 79.81 263 VAL A CA 1
ATOM 2000 C C . VAL A 1 263 ? 16.486 13.164 -25.100 1.00 79.81 263 VAL A C 1
ATOM 2002 O O . VAL A 1 263 ? 15.353 13.471 -25.455 1.00 79.81 263 VAL A O 1
ATOM 2005 N N . GLY A 1 264 ? 17.043 13.607 -23.971 1.00 75.94 264 GLY A N 1
ATOM 2006 C CA . GLY A 1 264 ? 16.357 14.501 -23.032 1.00 75.94 264 GLY A CA 1
ATOM 2007 C C . GLY A 1 264 ? 15.361 13.818 -22.089 1.00 75.94 264 GLY A C 1
ATOM 2008 O O . GLY A 1 264 ? 14.671 14.518 -21.355 1.00 75.94 264 GLY A O 1
ATOM 2009 N N . LEU A 1 265 ? 15.284 12.481 -22.075 1.00 80.31 265 LEU A N 1
ATOM 2010 C CA . LEU A 1 265 ? 14.411 11.750 -21.155 1.00 80.31 265 LEU A CA 1
ATOM 2011 C C . LEU A 1 265 ? 14.943 11.879 -19.723 1.00 80.31 265 LEU A C 1
ATOM 2013 O O . LEU A 1 265 ? 16.031 11.397 -19.402 1.00 80.31 265 LEU A O 1
ATOM 2017 N N . LEU A 1 266 ? 14.171 12.546 -18.868 1.00 80.19 266 LEU A N 1
ATOM 2018 C CA . LEU A 1 266 ? 14.504 12.750 -17.461 1.00 80.19 266 LEU A CA 1
ATOM 2019 C C . LEU A 1 266 ? 13.897 11.637 -16.594 1.00 80.19 266 LEU A C 1
ATOM 2021 O O . LEU A 1 266 ? 12.849 11.098 -16.949 1.00 80.19 266 LEU A O 1
ATOM 2025 N N . PRO A 1 267 ? 14.475 11.317 -15.423 1.00 79.62 267 PRO A N 1
ATOM 2026 C CA . PRO A 1 267 ? 13.893 10.332 -14.507 1.00 79.62 267 PRO A CA 1
ATOM 2027 C C . PRO A 1 267 ? 12.438 10.622 -14.106 1.00 79.62 267 PRO A C 1
ATOM 2029 O O . PRO A 1 267 ? 11.666 9.695 -13.903 1.00 79.62 267 PRO A O 1
ATOM 2032 N N . SER A 1 268 ? 12.033 11.897 -14.059 1.00 79.44 268 SER A N 1
ATOM 2033 C CA . SER A 1 268 ? 10.644 12.311 -13.805 1.00 79.44 268 SER A CA 1
ATOM 2034 C C . SER A 1 268 ? 9.656 11.896 -14.901 1.00 79.44 268 SER A C 1
ATOM 2036 O O . SER A 1 268 ? 8.449 11.962 -14.696 1.00 79.44 268 SER A O 1
ATOM 2038 N N . MET A 1 269 ? 10.155 11.481 -16.066 1.00 82.62 269 MET A N 1
ATOM 2039 C CA . MET A 1 269 ? 9.360 10.958 -17.175 1.00 82.62 269 MET A CA 1
ATOM 2040 C C . MET A 1 269 ? 9.233 9.430 -17.123 1.00 82.62 269 MET A C 1
ATOM 2042 O O . MET A 1 269 ? 8.601 8.853 -18.005 1.00 82.62 269 MET A O 1
ATOM 2046 N N . VAL A 1 270 ? 9.831 8.765 -16.130 1.00 86.31 270 VAL A N 1
ATOM 2047 C CA . VAL A 1 270 ? 9.699 7.322 -15.907 1.00 86.31 270 VAL A CA 1
ATOM 2048 C C . VAL A 1 270 ? 8.568 7.071 -14.915 1.00 86.31 270 VAL A C 1
ATOM 2050 O O . VAL A 1 270 ? 8.493 7.702 -13.860 1.00 86.31 270 VAL A O 1
ATOM 2053 N N . LYS A 1 271 ? 7.705 6.116 -15.248 1.00 88.56 271 LYS A N 1
ATOM 2054 C CA . LYS A 1 271 ? 6.715 5.548 -14.340 1.00 88.56 271 LYS A CA 1
ATOM 2055 C C . LYS A 1 271 ? 7.124 4.137 -13.952 1.00 88.56 271 LYS A C 1
ATOM 2057 O O . LYS A 1 271 ? 7.650 3.396 -14.786 1.00 88.56 271 LYS A O 1
ATOM 2062 N N . ALA A 1 272 ? 6.849 3.765 -12.711 1.00 88.19 272 ALA A N 1
ATOM 2063 C CA . ALA A 1 272 ? 7.169 2.456 -12.167 1.00 88.19 272 ALA A CA 1
ATOM 2064 C C . ALA A 1 272 ? 6.001 1.911 -11.345 1.00 88.19 272 ALA A C 1
ATOM 2066 O O . ALA A 1 272 ? 5.307 2.669 -10.665 1.00 88.19 272 ALA A O 1
ATOM 2067 N N . SER A 1 273 ? 5.784 0.600 -11.396 1.00 89.50 273 SER A N 1
ATOM 2068 C CA . SER A 1 273 ? 4.870 -0.068 -10.471 1.00 89.50 273 SER A CA 1
ATOM 2069 C C . SER A 1 273 ? 5.508 -0.238 -9.085 1.00 89.50 273 SER A C 1
ATOM 2071 O O . SER A 1 273 ? 6.741 -0.254 -8.975 1.00 89.50 273 SER A O 1
ATOM 2073 N N . PRO A 1 274 ? 4.708 -0.417 -8.016 1.00 89.00 274 PRO A N 1
ATOM 2074 C CA . PRO A 1 274 ? 5.223 -0.697 -6.672 1.00 89.00 274 PRO A CA 1
ATOM 2075 C C . PRO A 1 274 ? 6.232 -1.856 -6.635 1.00 89.00 274 PRO A C 1
ATOM 2077 O O . PRO A 1 274 ? 7.248 -1.781 -5.945 1.00 89.00 274 PRO A O 1
ATOM 2080 N N . LEU A 1 275 ? 6.014 -2.896 -7.448 1.00 89.62 275 LEU A N 1
ATOM 2081 C CA . LEU A 1 275 ? 6.928 -4.036 -7.552 1.00 89.62 275 LEU A CA 1
ATOM 2082 C C . LEU A 1 275 ? 8.311 -3.636 -8.093 1.00 89.62 275 LEU A C 1
ATOM 2084 O O . LEU A 1 275 ? 9.329 -4.100 -7.583 1.00 89.62 275 LEU A O 1
ATOM 2088 N N . ILE A 1 276 ? 8.373 -2.734 -9.077 1.00 89.31 276 ILE A N 1
ATOM 2089 C CA . ILE A 1 276 ? 9.646 -2.195 -9.580 1.00 89.31 276 ILE A CA 1
ATOM 2090 C C . ILE A 1 276 ? 10.362 -1.381 -8.509 1.00 89.31 276 ILE A C 1
ATOM 2092 O O . ILE A 1 276 ? 11.576 -1.509 -8.364 1.00 89.31 276 ILE A O 1
ATOM 2096 N N . VAL A 1 277 ? 9.629 -0.581 -7.733 1.00 88.50 277 VAL A N 1
ATOM 2097 C CA . VAL A 1 277 ? 10.214 0.190 -6.628 1.00 88.50 277 VAL A CA 1
ATOM 2098 C C . VAL A 1 277 ? 10.848 -0.747 -5.592 1.00 88.50 277 VAL A C 1
ATOM 2100 O O . VAL A 1 277 ? 11.947 -0.469 -5.109 1.00 88.50 277 VAL A O 1
ATOM 2103 N N . ALA A 1 278 ? 10.218 -1.889 -5.296 1.00 89.25 278 ALA A N 1
ATOM 2104 C CA . ALA A 1 278 ? 10.785 -2.908 -4.409 1.00 89.25 278 ALA A CA 1
ATOM 2105 C C . ALA A 1 278 ? 12.050 -3.564 -4.995 1.00 89.25 278 ALA A C 1
ATOM 2107 O O . ALA A 1 278 ? 13.031 -3.751 -4.273 1.00 89.25 278 ALA A O 1
ATOM 2108 N N . ILE A 1 279 ? 12.066 -3.840 -6.306 1.00 88.69 279 ILE A N 1
ATOM 2109 C CA . ILE A 1 279 ? 13.250 -4.354 -7.018 1.00 88.69 279 ILE A CA 1
ATOM 2110 C C . ILE A 1 279 ? 14.405 -3.352 -6.956 1.00 88.69 279 ILE A C 1
ATOM 2112 O O . ILE A 1 279 ? 15.527 -3.709 -6.601 1.00 88.69 279 ILE A O 1
ATOM 2116 N N . TRP A 1 280 ? 14.146 -2.086 -7.280 1.00 87.88 280 TRP A N 1
ATOM 2117 C CA . TRP A 1 280 ? 15.173 -1.048 -7.325 1.00 87.88 280 TRP A CA 1
ATOM 2118 C C . TRP A 1 280 ? 15.741 -0.696 -5.950 1.00 87.88 280 TRP A C 1
ATOM 2120 O O . TRP A 1 280 ? 16.926 -0.380 -5.852 1.00 87.88 280 TRP A O 1
ATOM 2130 N N . SER A 1 281 ? 14.935 -0.791 -4.890 1.00 86.31 281 SER A N 1
ATOM 2131 C CA . SER A 1 281 ? 15.381 -0.581 -3.506 1.00 86.31 281 SER A CA 1
ATOM 2132 C C . SER A 1 281 ? 16.038 -1.816 -2.872 1.00 86.31 281 SER A C 1
ATOM 2134 O O . SER A 1 281 ? 16.582 -1.739 -1.762 1.00 86.31 281 SER A O 1
ATOM 2136 N N . GLY A 1 282 ? 15.997 -2.965 -3.559 1.00 87.94 282 GLY A N 1
ATOM 2137 C CA . GLY A 1 282 ? 16.462 -4.244 -3.031 1.00 87.94 282 GLY A CA 1
ATOM 2138 C C . GLY A 1 282 ? 15.685 -4.671 -1.783 1.00 87.94 282 GLY A C 1
ATOM 2139 O O . GLY A 1 282 ? 16.286 -5.157 -0.823 1.00 87.94 282 GLY A O 1
ATOM 2140 N N . ASN A 1 283 ? 14.372 -4.427 -1.753 1.00 90.19 283 ASN A N 1
ATOM 2141 C CA . ASN A 1 283 ? 13.477 -4.813 -0.665 1.00 90.19 283 ASN A CA 1
ATOM 2142 C C . ASN A 1 283 ? 12.750 -6.124 -1.015 1.00 90.19 283 ASN A C 1
ATOM 2144 O O . ASN A 1 283 ? 11.679 -6.116 -1.627 1.00 90.19 283 ASN A O 1
ATOM 2148 N N . ALA A 1 284 ? 13.366 -7.256 -0.658 1.00 90.38 284 ALA A N 1
ATOM 2149 C CA . ALA A 1 284 ? 12.866 -8.588 -1.006 1.00 90.38 284 ALA A CA 1
ATOM 2150 C C . ALA A 1 284 ? 11.553 -8.928 -0.286 1.00 90.38 284 ALA A C 1
ATOM 2152 O O . ALA A 1 284 ? 10.675 -9.557 -0.881 1.00 90.38 284 ALA A O 1
ATOM 2153 N N . ASP A 1 285 ? 11.389 -8.459 0.9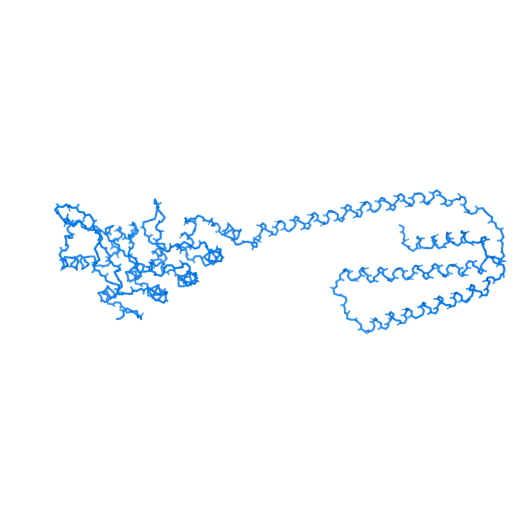52 1.00 91.50 285 ASP A N 1
ATOM 2154 C CA . ASP A 1 285 ? 10.186 -8.694 1.752 1.00 91.50 285 ASP A CA 1
ATOM 2155 C C . ASP A 1 285 ? 8.979 -7.988 1.130 1.00 91.50 285 ASP A C 1
ATOM 2157 O O . ASP A 1 285 ? 7.933 -8.604 0.926 1.00 91.50 285 ASP A O 1
ATOM 2161 N N . ALA A 1 286 ? 9.146 -6.726 0.717 1.00 91.12 286 ALA A N 1
ATOM 2162 C CA . ALA A 1 286 ? 8.095 -5.996 0.018 1.00 91.12 286 ALA A CA 1
ATOM 2163 C C . ALA A 1 286 ? 7.766 -6.605 -1.350 1.00 91.12 286 ALA A C 1
ATOM 2165 O O . ALA A 1 286 ? 6.592 -6.718 -1.693 1.00 91.12 286 ALA A O 1
ATOM 2166 N N . ALA A 1 287 ? 8.769 -7.032 -2.126 1.00 91.56 287 ALA A N 1
ATOM 2167 C CA . ALA A 1 287 ? 8.519 -7.700 -3.404 1.00 91.56 287 ALA A CA 1
ATOM 2168 C C . ALA A 1 287 ? 7.737 -9.006 -3.218 1.00 91.56 287 ALA A C 1
ATOM 2170 O O . ALA A 1 287 ? 6.775 -9.251 -3.941 1.00 91.56 287 ALA A O 1
ATOM 2171 N N . THR A 1 288 ? 8.096 -9.804 -2.212 1.00 92.62 288 THR A N 1
ATOM 2172 C CA . THR A 1 288 ? 7.386 -11.045 -1.879 1.00 92.62 288 THR A CA 1
ATOM 2173 C C . THR A 1 288 ? 5.950 -10.757 -1.439 1.00 92.62 288 THR A C 1
ATOM 2175 O O . THR A 1 288 ? 5.021 -11.403 -1.918 1.00 92.62 288 THR A O 1
ATOM 2178 N N . ALA A 1 289 ? 5.745 -9.755 -0.579 1.00 92.62 289 ALA A N 1
ATOM 2179 C CA . ALA A 1 289 ? 4.414 -9.347 -0.134 1.00 92.62 289 ALA A CA 1
ATOM 2180 C C . ALA A 1 289 ? 3.533 -8.877 -1.303 1.00 92.62 289 ALA A C 1
ATOM 2182 O O . ALA A 1 289 ? 2.382 -9.291 -1.402 1.00 92.62 289 ALA A O 1
ATOM 2183 N N . LEU A 1 290 ? 4.083 -8.077 -2.221 1.00 92.06 290 LEU A N 1
ATOM 2184 C CA . LEU A 1 290 ? 3.379 -7.609 -3.417 1.00 92.06 290 LEU A CA 1
ATOM 2185 C C . LEU A 1 290 ? 2.977 -8.764 -4.342 1.00 92.06 290 LEU A C 1
ATOM 2187 O O . LEU A 1 290 ? 1.846 -8.792 -4.818 1.00 92.06 290 LEU A O 1
ATOM 2191 N N . LEU A 1 291 ? 3.872 -9.726 -4.581 1.00 91.88 291 LEU A N 1
ATOM 2192 C CA . LEU A 1 291 ? 3.575 -10.908 -5.402 1.00 91.88 291 LEU A CA 1
ATOM 2193 C C . LEU A 1 291 ? 2.497 -11.787 -4.757 1.00 91.88 291 LEU A C 1
ATOM 2195 O O . LEU A 1 291 ? 1.581 -12.232 -5.444 1.00 91.88 291 LEU A O 1
ATOM 2199 N N . ASN A 1 292 ? 2.566 -11.990 -3.439 1.00 91.38 292 ASN A N 1
ATOM 2200 C CA . ASN A 1 292 ? 1.552 -12.735 -2.690 1.00 91.38 292 ASN A CA 1
ATOM 2201 C C . ASN A 1 292 ? 0.185 -12.036 -2.700 1.00 91.38 292 ASN A C 1
ATOM 2203 O O . ASN A 1 292 ? -0.836 -12.713 -2.678 1.00 91.38 292 ASN A O 1
ATOM 2207 N N . ALA A 1 293 ? 0.170 -10.703 -2.762 1.00 89.50 293 ALA A N 1
ATOM 2208 C CA . ALA A 1 293 ? -1.042 -9.898 -2.893 1.00 89.50 293 ALA A CA 1
ATOM 2209 C C . ALA A 1 293 ? -1.581 -9.822 -4.339 1.00 89.50 293 ALA A C 1
ATOM 2211 O O . ALA A 1 293 ? -2.534 -9.091 -4.589 1.00 89.50 293 ALA A O 1
ATOM 2212 N N . GLY A 1 294 ? -0.980 -10.543 -5.296 1.00 89.06 294 GLY A N 1
ATOM 2213 C CA . GLY A 1 294 ? -1.472 -10.638 -6.676 1.00 89.06 294 GLY A CA 1
ATOM 2214 C C . GLY A 1 294 ? -0.768 -9.736 -7.696 1.00 89.06 294 GLY A C 1
ATOM 2215 O O . GLY A 1 294 ? -1.219 -9.641 -8.838 1.00 89.06 294 GLY A O 1
ATOM 2216 N N . ALA A 1 295 ? 0.349 -9.083 -7.350 1.00 89.56 295 ALA A N 1
ATOM 2217 C CA . ALA A 1 295 ? 1.105 -8.290 -8.322 1.00 89.56 295 ALA A CA 1
ATOM 2218 C C . ALA A 1 295 ? 1.617 -9.156 -9.490 1.00 89.56 295 ALA A C 1
ATOM 2220 O O . ALA A 1 295 ? 2.296 -10.166 -9.296 1.00 89.56 295 ALA A O 1
ATOM 2221 N N . ASN A 1 296 ? 1.352 -8.730 -10.726 1.00 90.81 296 ASN A N 1
ATOM 2222 C CA . ASN A 1 296 ? 1.756 -9.453 -11.925 1.00 90.81 296 ASN A CA 1
ATOM 2223 C C . ASN A 1 296 ? 3.161 -9.027 -12.380 1.00 90.81 296 ASN A C 1
ATOM 2225 O O . ASN A 1 296 ? 3.361 -7.937 -12.922 1.00 90.81 296 ASN A O 1
ATOM 2229 N N . ALA A 1 297 ? 4.137 -9.923 -12.219 1.00 90.88 297 ALA A N 1
ATOM 2230 C CA . ALA A 1 297 ? 5.527 -9.691 -12.611 1.00 90.88 297 ALA A CA 1
ATOM 2231 C C . ALA A 1 297 ? 5.744 -9.518 -14.128 1.00 90.88 297 ALA A C 1
ATOM 2233 O O . ALA A 1 297 ? 6.753 -8.941 -14.551 1.00 90.88 297 ALA A O 1
ATOM 2234 N N . ASP A 1 298 ? 4.812 -10.019 -14.938 1.00 91.00 298 ASP A N 1
ATOM 2235 C CA . ASP A 1 298 ? 4.866 -10.013 -16.399 1.00 91.00 298 ASP A CA 1
ATOM 2236 C C . ASP A 1 298 ? 4.043 -8.865 -17.014 1.00 91.00 298 ASP A C 1
ATOM 2238 O O . ASP A 1 298 ? 4.088 -8.641 -18.225 1.00 91.00 298 ASP A O 1
ATOM 2242 N N . ALA A 1 299 ? 3.338 -8.086 -16.188 1.00 89.69 299 ALA A N 1
ATOM 2243 C CA . ALA A 1 299 ? 2.657 -6.876 -16.628 1.00 89.69 299 ALA A CA 1
ATOM 2244 C C . ALA A 1 299 ? 3.652 -5.742 -16.968 1.00 89.69 299 ALA A C 1
ATOM 2246 O O . ALA A 1 299 ? 4.788 -5.723 -16.472 1.00 89.69 299 ALA A O 1
ATOM 2247 N N . PRO A 1 300 ? 3.240 -4.765 -17.802 1.00 90.19 300 PRO A N 1
ATOM 2248 C CA . PRO A 1 300 ? 3.966 -3.515 -18.010 1.00 90.19 300 PRO A CA 1
ATOM 2249 C C . PRO A 1 300 ? 4.250 -2.799 -16.685 1.00 90.19 300 PRO A C 1
ATOM 2251 O O . PRO A 1 300 ? 3.375 -2.172 -16.102 1.00 90.19 300 PRO A O 1
ATOM 2254 N N . ALA A 1 301 ? 5.492 -2.889 -16.220 1.00 88.69 301 ALA A N 1
ATOM 2255 C CA . ALA A 1 301 ? 5.873 -2.424 -14.891 1.00 88.69 301 ALA A CA 1
ATOM 2256 C C . ALA A 1 301 ? 6.691 -1.125 -14.942 1.00 88.69 301 ALA A C 1
ATOM 2258 O O . ALA A 1 301 ? 6.687 -0.345 -13.992 1.00 88.69 301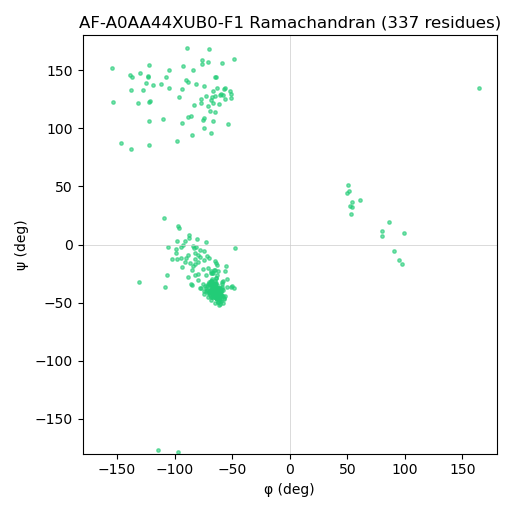 ALA A O 1
ATOM 2259 N N . ILE A 1 302 ? 7.388 -0.890 -16.061 1.00 90.50 302 ILE A N 1
ATOM 2260 C CA . ILE A 1 302 ? 8.133 0.339 -16.335 1.00 90.50 302 ILE A CA 1
ATOM 2261 C C . ILE A 1 302 ? 7.605 0.971 -17.617 1.00 90.50 302 ILE A C 1
ATOM 2263 O O . ILE A 1 302 ? 7.663 0.359 -18.691 1.00 90.50 302 ILE A O 1
ATOM 2267 N N . GLU A 1 303 ? 7.175 2.224 -17.515 1.00 90.56 303 GLU A N 1
ATOM 2268 C CA . GLU A 1 303 ? 6.776 3.049 -18.652 1.00 90.56 303 GLU A CA 1
ATOM 2269 C C . GLU A 1 303 ? 7.601 4.328 -18.710 1.00 90.56 303 GLU A C 1
ATOM 2271 O O . GLU A 1 303 ? 8.092 4.825 -17.698 1.00 90.56 303 GLU A O 1
ATOM 2276 N N . VAL A 1 304 ? 7.726 4.897 -19.903 1.00 88.75 304 VAL A N 1
ATOM 2277 C CA . VAL A 1 304 ? 8.242 6.253 -20.080 1.00 88.75 304 VAL A CA 1
ATOM 2278 C C . VAL A 1 304 ? 7.259 7.125 -20.819 1.00 88.75 304 VAL A C 1
ATOM 2280 O O . VAL A 1 304 ? 6.596 6.688 -21.755 1.00 88.75 304 VAL A O 1
ATOM 2283 N N . ILE A 1 305 ? 7.224 8.385 -20.417 1.00 88.38 305 ILE A N 1
ATOM 2284 C CA . ILE A 1 305 ? 6.529 9.448 -21.118 1.00 88.38 305 ILE A CA 1
ATOM 2285 C C . ILE A 1 305 ? 7.493 9.968 -22.178 1.00 88.38 305 ILE A C 1
ATOM 2287 O O . ILE A 1 305 ? 8.512 10.574 -21.852 1.00 88.38 305 ILE A O 1
ATOM 2291 N N . VAL A 1 306 ? 7.195 9.711 -23.447 1.00 86.56 306 VAL A N 1
ATOM 2292 C CA . VAL A 1 306 ? 8.032 10.157 -24.567 1.00 86.56 306 VAL A CA 1
ATOM 2293 C C . VAL A 1 306 ? 7.194 10.851 -25.632 1.00 86.56 306 VAL A C 1
ATOM 2295 O O . VAL A 1 306 ? 6.031 10.486 -25.831 1.00 86.56 306 VAL A O 1
ATOM 2298 N N . PRO A 1 307 ? 7.759 11.851 -26.330 1.00 83.19 307 PRO A N 1
ATOM 2299 C CA . PRO A 1 307 ? 7.132 12.394 -27.521 1.00 83.19 307 PRO A CA 1
ATOM 2300 C C . PRO A 1 307 ? 7.168 11.336 -28.627 1.00 83.19 307 PRO A C 1
ATOM 2302 O O . PRO A 1 307 ? 8.225 10.822 -28.989 1.00 83.19 307 PRO A O 1
ATOM 2305 N N . VAL A 1 308 ? 5.998 11.011 -29.161 1.00 80.19 308 VAL A N 1
ATOM 2306 C CA . VAL A 1 308 ? 5.815 10.118 -30.302 1.00 80.19 308 VAL A CA 1
ATOM 2307 C C . VAL A 1 308 ? 5.143 10.916 -31.411 1.00 80.19 308 VAL A C 1
ATOM 2309 O O . VAL A 1 308 ? 4.215 11.683 -31.159 1.00 80.19 308 VAL A O 1
ATOM 2312 N N . MET A 1 309 ? 5.613 10.741 -32.645 1.00 78.75 309 MET A N 1
ATOM 2313 C CA . MET A 1 309 ? 4.948 11.306 -33.816 1.00 78.75 309 MET A CA 1
ATOM 2314 C C . MET A 1 309 ? 3.693 10.488 -34.111 1.00 78.75 309 MET A C 1
ATOM 2316 O O . MET A 1 309 ? 3.784 9.342 -34.547 1.00 78.75 309 MET A O 1
ATOM 2320 N N . ASP A 1 310 ? 2.528 11.075 -33.863 1.00 74.25 310 ASP A N 1
ATOM 2321 C CA . ASP A 1 310 ? 1.230 10.463 -34.108 1.00 74.25 310 ASP A CA 1
ATOM 2322 C C . ASP A 1 310 ? 0.548 11.179 -35.275 1.00 74.25 310 ASP A C 1
ATOM 2324 O O . ASP A 1 310 ? 0.163 12.342 -35.161 1.00 74.25 310 ASP A O 1
ATOM 2328 N N . HIS A 1 311 ? 0.463 10.516 -36.432 1.00 82.00 311 HIS A N 1
ATOM 2329 C CA . HIS A 1 311 ? -0.119 11.083 -37.659 1.00 82.00 311 HIS A CA 1
ATOM 2330 C C . HIS A 1 311 ? 0.471 12.459 -38.056 1.00 82.00 311 HIS A C 1
ATOM 2332 O O . HIS A 1 311 ? -0.226 13.314 -38.593 1.00 82.00 311 HIS A O 1
ATOM 2338 N N . GLY A 1 312 ? 1.762 12.685 -37.782 1.00 81.00 312 GLY A N 1
ATOM 2339 C CA . GLY A 1 312 ? 2.458 13.946 -38.078 1.00 81.00 312 GLY A CA 1
ATOM 2340 C C . GLY A 1 312 ? 2.426 14.992 -36.958 1.00 81.00 312 GLY A C 1
ATOM 2341 O O . GLY A 1 312 ? 3.133 15.990 -37.069 1.00 81.00 312 GLY A O 1
ATOM 2342 N N . ASN A 1 313 ? 1.703 14.749 -35.859 1.00 82.12 313 ASN A N 1
ATOM 2343 C CA . ASN A 1 313 ? 1.680 15.625 -34.687 1.00 82.12 313 ASN A CA 1
ATOM 2344 C C . ASN A 1 313 ? 2.496 15.027 -33.528 1.00 82.12 313 ASN A C 1
ATOM 2346 O O . ASN A 1 313 ? 2.344 13.842 -33.223 1.00 82.12 313 ASN A O 1
ATOM 2350 N N . PRO A 1 314 ? 3.343 15.813 -32.842 1.00 80.56 314 PRO A N 1
ATOM 2351 C CA . PRO A 1 314 ? 4.025 15.344 -31.644 1.00 80.56 314 PRO A CA 1
ATOM 2352 C C . PRO A 1 314 ? 3.021 15.202 -30.492 1.00 80.56 314 PRO A C 1
ATOM 2354 O O . PRO A 1 314 ? 2.411 16.180 -30.063 1.00 80.56 314 PRO A O 1
ATOM 2357 N N . ALA A 1 315 ? 2.867 13.987 -29.970 1.00 84.62 315 ALA A N 1
ATOM 2358 C CA . ALA A 1 315 ? 2.038 13.693 -28.805 1.00 84.62 315 ALA A CA 1
ATOM 2359 C C . ALA A 1 315 ? 2.866 12.977 -27.734 1.00 84.62 315 ALA A C 1
ATOM 2361 O O . ALA A 1 315 ? 3.662 12.091 -28.040 1.00 84.62 315 ALA A O 1
ATOM 2362 N N . LEU A 1 316 ? 2.672 13.335 -26.464 1.00 84.75 316 LEU A N 1
ATOM 2363 C CA . LEU A 1 316 ? 3.269 12.589 -25.358 1.00 84.75 316 LEU A CA 1
ATOM 2364 C C . LEU A 1 316 ? 2.473 11.303 -25.141 1.00 84.75 316 LEU A C 1
ATOM 2366 O O . LEU A 1 316 ? 1.271 11.352 -24.883 1.00 84.75 316 LEU A O 1
ATOM 2370 N N . LYS A 1 317 ? 3.143 10.154 -25.231 1.00 87.94 317 LYS A N 1
ATOM 2371 C CA . LYS A 1 317 ? 2.543 8.846 -24.952 1.00 87.94 317 LYS A CA 1
ATOM 2372 C C . LYS A 1 317 ? 3.334 8.125 -23.871 1.00 87.94 317 LYS A C 1
ATOM 2374 O O . LYS A 1 317 ? 4.559 8.235 -23.811 1.00 87.94 317 LYS A O 1
ATOM 2379 N N . ASN A 1 318 ? 2.619 7.372 -23.036 1.00 88.81 318 ASN A N 1
ATOM 2380 C CA . ASN A 1 318 ? 3.245 6.397 -22.153 1.00 88.81 318 ASN A CA 1
ATOM 2381 C C . ASN A 1 318 ? 3.614 5.180 -23.001 1.00 88.81 318 ASN A C 1
ATOM 2383 O O . ASN A 1 318 ? 2.760 4.623 -23.692 1.00 88.81 318 ASN A O 1
ATOM 2387 N N . VAL A 1 319 ? 4.878 4.782 -22.965 1.00 89.12 319 VAL A N 1
ATOM 2388 C CA . VAL A 1 319 ? 5.361 3.599 -23.668 1.00 89.12 319 VAL A CA 1
ATOM 2389 C C . VAL A 1 319 ? 5.993 2.654 -22.664 1.00 89.12 319 VAL A C 1
ATOM 2391 O O . VAL A 1 319 ? 6.943 3.018 -21.972 1.00 89.12 319 VAL A O 1
ATOM 2394 N N . SER A 1 320 ? 5.488 1.423 -22.607 1.00 91.06 320 SER A N 1
ATOM 2395 C CA . SER A 1 320 ? 6.084 0.371 -21.787 1.00 91.06 320 SER A CA 1
ATOM 2396 C C . SER A 1 320 ? 7.468 -0.012 -22.315 1.00 91.06 320 SER A C 1
ATOM 2398 O O . SER A 1 320 ? 7.652 -0.263 -23.511 1.00 91.06 320 SER A O 1
ATOM 2400 N N . ILE A 1 321 ? 8.453 -0.087 -21.419 1.00 89.75 321 ILE A N 1
ATOM 2401 C CA . ILE A 1 321 ? 9.827 -0.496 -21.742 1.00 89.75 321 ILE A CA 1
ATOM 2402 C C . ILE A 1 321 ? 10.135 -1.888 -21.194 1.00 89.75 321 ILE A C 1
ATOM 2404 O O . ILE A 1 321 ? 10.882 -2.636 -21.829 1.00 89.75 321 ILE A O 1
ATOM 2408 N N . SER A 1 322 ? 9.619 -2.234 -20.015 1.00 90.62 322 SER A N 1
ATOM 2409 C CA . SER A 1 322 ? 10.025 -3.448 -19.305 1.00 90.62 322 SER A CA 1
ATOM 2410 C C . SER A 1 322 ? 8.944 -3.965 -18.366 1.00 90.62 322 SER A C 1
ATOM 2412 O O . SER A 1 322 ? 8.169 -3.184 -17.810 1.00 90.62 322 SER A O 1
ATOM 2414 N N . THR A 1 323 ? 8.950 -5.277 -18.151 1.00 92.69 323 THR A N 1
ATOM 2415 C CA . THR A 1 323 ? 8.221 -5.928 -17.053 1.00 92.69 323 THR A CA 1
ATOM 2416 C C . THR A 1 323 ? 9.093 -6.004 -15.797 1.00 92.69 323 THR A C 1
ATOM 2418 O O . THR A 1 323 ? 10.304 -5.742 -15.856 1.00 92.69 323 THR A O 1
ATOM 2421 N N . ALA A 1 324 ? 8.492 -6.370 -14.662 1.00 90.12 324 ALA A N 1
ATOM 2422 C CA . ALA A 1 324 ? 9.213 -6.549 -13.405 1.00 90.12 324 ALA A CA 1
ATOM 2423 C C . ALA A 1 324 ? 10.160 -7.752 -13.450 1.00 90.12 324 ALA A C 1
ATOM 2425 O O . ALA A 1 324 ? 11.299 -7.645 -12.999 1.00 90.12 324 ALA A O 1
ATOM 2426 N N . ARG A 1 325 ? 9.750 -8.857 -14.086 1.00 91.25 325 ARG A N 1
ATOM 2427 C CA . ARG A 1 325 ? 10.608 -10.039 -14.275 1.00 91.25 325 ARG A CA 1
ATOM 2428 C C . ARG A 1 325 ? 11.857 -9.726 -15.101 1.00 91.25 325 ARG A C 1
ATOM 2430 O O . ARG A 1 325 ? 12.970 -10.103 -14.738 1.00 91.25 325 ARG A O 1
ATOM 2437 N N . GLU A 1 326 ? 11.695 -9.012 -16.215 1.00 91.06 326 GLU A N 1
ATOM 2438 C CA . GLU A 1 326 ? 12.826 -8.613 -17.063 1.00 91.06 326 GLU A CA 1
ATOM 2439 C C . GLU A 1 326 ? 13.819 -7.721 -16.308 1.00 91.06 326 GLU A C 1
ATOM 2441 O O . GLU A 1 326 ? 15.032 -7.828 -16.503 1.00 91.06 326 GLU A O 1
ATOM 2446 N N . GLU A 1 327 ? 13.302 -6.849 -15.445 1.00 89.06 327 GLU A N 1
ATOM 2447 C CA . GLU A 1 327 ? 14.109 -5.936 -14.652 1.00 89.06 327 GLU A CA 1
ATOM 2448 C C . GLU A 1 327 ? 14.831 -6.645 -13.501 1.00 89.06 327 GLU A C 1
ATOM 2450 O O . GLU A 1 327 ? 16.030 -6.433 -13.310 1.00 89.06 327 GLU A O 1
ATOM 2455 N N . ALA A 1 328 ? 14.154 -7.551 -12.793 1.00 89.06 328 ALA A N 1
ATOM 2456 C CA . ALA A 1 328 ? 14.765 -8.388 -11.764 1.00 89.06 328 ALA A CA 1
ATOM 2457 C C . ALA A 1 328 ? 15.946 -9.192 -12.333 1.00 89.06 328 ALA A C 1
ATOM 2459 O O . ALA A 1 328 ? 17.042 -9.173 -11.768 1.00 89.06 328 ALA A O 1
ATOM 2460 N N . ARG A 1 329 ? 15.783 -9.792 -13.523 1.00 89.44 329 ARG A N 1
ATOM 2461 C CA . ARG A 1 329 ? 16.869 -10.490 -14.236 1.00 89.44 329 ARG A CA 1
ATOM 2462 C C . ARG A 1 329 ? 18.026 -9.565 -14.597 1.00 89.44 329 ARG A C 1
ATOM 2464 O O . ARG A 1 329 ? 19.184 -9.936 -14.411 1.00 89.44 329 ARG A O 1
ATOM 2471 N N . ARG A 1 330 ? 17.736 -8.352 -15.084 1.00 86.50 330 ARG A N 1
ATOM 2472 C CA . ARG A 1 330 ? 18.763 -7.340 -15.393 1.00 86.50 330 ARG A CA 1
ATOM 2473 C C . ARG A 1 330 ? 19.579 -6.973 -14.155 1.00 86.50 330 ARG A C 1
ATOM 2475 O O . ARG A 1 330 ? 20.796 -6.824 -14.250 1.00 86.50 330 ARG A O 1
ATOM 2482 N N . MET A 1 331 ? 18.910 -6.863 -13.012 1.00 84.94 331 MET A N 1
ATOM 2483 C CA . MET A 1 331 ? 19.510 -6.549 -11.717 1.00 84.94 331 MET A CA 1
ATOM 2484 C C . MET A 1 331 ? 20.133 -7.769 -11.020 1.00 84.94 331 MET A C 1
ATOM 2486 O O . MET A 1 331 ? 20.731 -7.610 -9.959 1.00 84.94 331 MET A O 1
ATOM 2490 N N . LYS A 1 332 ? 20.040 -8.969 -11.618 1.00 86.75 332 LYS A N 1
ATOM 2491 C CA . LYS A 1 332 ? 20.457 -10.256 -11.028 1.00 86.75 332 LYS A CA 1
ATOM 2492 C C . LYS A 1 332 ? 19.820 -10.509 -9.658 1.00 86.75 332 LYS A C 1
ATOM 2494 O O . LYS A 1 332 ? 20.461 -11.048 -8.756 1.00 86.75 332 LYS A O 1
ATOM 2499 N N . TRP A 1 333 ? 18.573 -10.085 -9.498 1.00 82.62 333 TRP A N 1
ATOM 2500 C CA . TRP A 1 333 ? 17.844 -10.232 -8.251 1.00 82.62 333 TRP A CA 1
ATOM 2501 C C . TRP A 1 333 ? 17.119 -11.574 -8.202 1.00 82.62 333 TRP A C 1
ATOM 2503 O O . TRP A 1 333 ? 16.580 -12.024 -9.210 1.00 82.62 333 TRP A O 1
ATOM 2513 N N . THR A 1 334 ? 17.132 -12.215 -7.036 1.00 77.38 334 THR A N 1
ATOM 2514 C CA . THR A 1 334 ? 16.553 -13.544 -6.811 1.00 77.38 334 THR A CA 1
ATOM 2515 C C . THR A 1 334 ? 15.516 -13.437 -5.702 1.00 77.38 334 THR A C 1
ATOM 2517 O O . THR A 1 334 ? 15.845 -13.230 -4.538 1.00 77.38 334 THR A O 1
ATOM 2520 N N . VAL A 1 335 ? 14.245 -13.496 -6.093 1.00 80.00 335 VAL A N 1
ATOM 2521 C CA . VAL A 1 335 ? 13.085 -13.530 -5.196 1.00 80.00 335 VAL A CA 1
ATOM 2522 C C . VAL A 1 335 ? 12.124 -14.571 -5.772 1.00 80.00 335 VAL A C 1
ATOM 2524 O O . VAL A 1 335 ? 11.867 -14.523 -6.982 1.00 80.00 335 VAL A O 1
ATOM 2527 N N . PRO A 1 336 ? 11.582 -15.497 -4.960 1.00 73.75 336 PRO A N 1
ATOM 2528 C CA . PRO A 1 336 ? 10.595 -16.467 -5.424 1.00 73.75 336 PRO A CA 1
ATOM 2529 C C . PRO A 1 336 ? 9.439 -15.774 -6.163 1.00 73.75 336 PRO A C 1
ATOM 2531 O O . PRO A 1 336 ? 8.836 -14.839 -5.646 1.00 73.75 336 PRO A O 1
ATOM 2534 N N . GLY A 1 337 ? 9.159 -16.205 -7.396 1.00 69.19 337 GLY A N 1
ATOM 2535 C CA . GLY A 1 337 ? 8.156 -15.587 -8.277 1.00 69.19 337 GLY A CA 1
ATOM 2536 C C . GLY A 1 337 ? 8.711 -14.600 -9.318 1.00 69.19 337 GLY A C 1
ATOM 2537 O O . GLY A 1 337 ? 8.037 -14.351 -10.318 1.00 69.19 337 GLY A O 1
ATOM 2538 N N . LEU A 1 338 ? 9.947 -14.108 -9.152 1.00 76.06 338 LEU A N 1
ATOM 2539 C CA . LEU A 1 338 ? 10.650 -13.242 -10.121 1.00 76.06 338 LEU A CA 1
ATOM 2540 C C . LEU A 1 338 ? 11.770 -13.945 -10.908 1.00 76.06 338 LEU A C 1
ATOM 2542 O O . LEU A 1 338 ? 12.373 -13.322 -11.785 1.00 76.06 338 LEU A O 1
ATOM 2546 N N . GLU A 1 339 ? 12.032 -15.221 -10.616 1.00 65.88 339 GLU A N 1
ATOM 2547 C CA . GLU A 1 339 ? 13.010 -16.071 -11.322 1.00 65.88 339 GLU A CA 1
ATOM 2548 C C . GLU A 1 339 ? 12.619 -16.319 -12.804 1.00 65.88 339 GLU A C 1
ATOM 2550 O O . GLU A 1 339 ? 11.417 -16.497 -13.116 1.00 65.88 339 GLU A O 1
#

Radius of gyration: 44.27 Å; Cα contacts (8 Å, |Δi|>4): 364; chains: 1; bounding box: 89×44×121 Å

Solvent-accessible surface area (backbone atoms only — not comparable to full-atom values): 19105 Å² total; per-residue (Å²): 130,63,71,65,61,56,53,55,54,53,35,53,53,58,44,67,73,49,57,90,80,66,64,94,80,43,68,65,55,47,50,52,52,45,52,51,51,51,52,51,50,51,54,50,50,53,54,52,52,55,53,60,76,74,56,77,86,86,88,50,72,66,61,52,53,58,53,49,52,57,51,50,54,52,52,51,57,50,52,36,52,50,48,49,47,49,51,66,65,63,60,77,75,76,91,80,90,77,75,68,78,74,53,60,70,58,52,56,54,48,52,54,53,50,53,56,48,49,54,53,50,51,53,51,52,50,51,52,50,54,52,50,52,50,53,50,52,51,43,44,74,76,54,42,86,46,58,67,51,42,31,46,73,77,73,34,61,96,46,71,68,37,50,42,48,30,56,33,67,35,36,53,69,55,47,51,42,29,50,75,67,72,62,66,74,69,63,60,60,40,55,80,95,82,38,62,21,39,41,57,49,58,28,42,70,67,62,45,86,41,44,52,60,40,49,49,57,51,61,70,39,93,83,49,62,48,65,47,44,25,41,51,30,43,47,31,70,68,53,29,69,66,66,54,58,73,64,49,69,60,55,48,50,53,33,41,77,72,72,45,79,57,83,86,70,49,57,71,36,34,21,38,5,56,50,42,52,14,58,62,63,68,27,63,67,53,36,45,39,41,46,75,63,57,29,50,44,82,35,62,18,29,29,33,58,36,78,40,77,54,98,86,41,83,40,81,41,80,42,73,67,39,28,37,31,62,48,28,55,73,70,71,48,85,47,90,86,40,114